Protein AF-A0A959VGZ5-F1 (afdb_monomer_lite)

Radius of gyration: 35.36 Å; chains: 1; bounding box: 60×61×161 Å

Sequence (238 aa):
MSSTPPPFNPEAPRPKSSSNPLLWIIVALVAFCCIAIIMTGIAGYTGVKAVGNIATCPVTMGLAGSSLKEYAKETGSFPSAETWQEDIASYYNKRADKIRGEMEDAGPFKSIIQVQDIANALTCNKQNPTTGIYFNAELAGKKWEDYKDKTDMVLLFEDKGSDKNGARVFKKRTGDSDATVFGEKRPWFEFTLGEEFDSMNQGTIKVNTGSSDDEEPASDEEKSDSEEGTDKAETESV

Secondary structure (DSSP, 8-state):
---PPPPP------------HHHHHHHHHHHHHHHHHHHHHHHHHHHHHHHHHHHHHHHHHHHHHHHHHHHHHHHSBPPPTTTHHHHTHHHHHHHHHHHHHHHHTTGGGTTS--PPPTTS--EEE-SSSPEEEEEEGGGTT-BGGG-S--SS-EEEEEEES--TT-EE---PPPS--S-EETTEEPPEEEEETT---BTTTB----EE------------------------------

Structure (mmCIF, N/CA/C/O backbone):
data_AF-A0A959VGZ5-F1
#
_entry.id   AF-A0A959VGZ5-F1
#
loop_
_atom_site.group_PDB
_atom_site.id
_atom_site.type_symbol
_atom_site.label_atom_id
_atom_site.label_alt_id
_atom_site.label_comp_id
_atom_site.label_asym_id
_atom_site.label_entity_id
_atom_site.label_seq_id
_atom_site.pdbx_PDB_ins_code
_atom_site.Cartn_x
_atom_site.Cartn_y
_atom_site.Cartn_z
_atom_site.occupancy
_atom_site.B_iso_or_equiv
_atom_site.auth_seq_id
_atom_site.auth_comp_id
_atom_site.auth_asym_id
_atom_site.auth_atom_id
_atom_site.pdbx_PDB_model_num
ATOM 1 N N . MET A 1 1 ? 42.040 13.385 -102.496 1.00 40.44 1 MET A N 1
ATOM 2 C CA . MET A 1 1 ? 42.336 12.521 -101.337 1.00 40.44 1 MET A CA 1
ATOM 3 C C . MET A 1 1 ? 42.431 13.408 -100.113 1.00 40.44 1 MET A C 1
ATOM 5 O O . MET A 1 1 ? 43.103 14.429 -100.167 1.00 40.44 1 MET A O 1
ATOM 9 N N . SER A 1 2 ? 41.636 13.058 -99.109 1.00 50.81 2 SER A N 1
ATOM 10 C CA . SER A 1 2 ? 41.330 13.791 -97.882 1.00 50.81 2 SER A CA 1
ATOM 11 C C . SER A 1 2 ? 42.511 13.899 -96.918 1.00 50.81 2 SER A C 1
ATOM 13 O O . SER A 1 2 ? 43.345 13.004 -96.882 1.00 50.81 2 SER A O 1
ATOM 15 N N . SER A 1 3 ? 42.496 14.929 -96.070 1.00 55.22 3 SER A N 1
ATOM 16 C CA . SER A 1 3 ? 43.021 14.851 -94.700 1.00 55.22 3 SER A CA 1
ATOM 17 C C . SER A 1 3 ? 42.376 15.952 -93.863 1.00 55.22 3 SER A C 1
ATOM 19 O O . SER A 1 3 ? 42.923 17.037 -93.683 1.00 55.22 3 SER A O 1
ATOM 21 N N . THR A 1 4 ? 41.154 15.686 -93.407 1.00 64.75 4 THR A N 1
ATOM 22 C CA . THR A 1 4 ? 40.479 16.490 -92.386 1.00 64.75 4 THR A CA 1
ATOM 23 C C . THR A 1 4 ? 40.925 15.951 -91.023 1.00 64.75 4 THR A C 1
ATOM 25 O O . THR A 1 4 ? 40.789 14.745 -90.802 1.00 64.75 4 THR A O 1
ATOM 28 N N . PRO A 1 5 ? 41.490 16.775 -90.123 1.00 72.38 5 PRO A N 1
ATOM 29 C CA . PRO A 1 5 ? 41.924 16.306 -88.812 1.00 72.38 5 PRO A CA 1
ATOM 30 C C . PRO A 1 5 ? 40.718 15.883 -87.952 1.00 72.38 5 PRO A C 1
ATOM 32 O O . PRO A 1 5 ? 39.629 16.444 -88.109 1.00 72.38 5 PRO A O 1
ATOM 35 N N . PRO A 1 6 ? 40.881 14.891 -87.058 1.00 75.31 6 PRO A N 1
ATOM 36 C CA . PRO A 1 6 ? 39.785 14.379 -86.243 1.00 75.31 6 PRO A CA 1
ATOM 37 C C . PRO A 1 6 ? 39.294 15.436 -85.235 1.00 75.31 6 PRO A C 1
ATOM 39 O O . PRO A 1 6 ? 40.102 16.215 -84.723 1.00 75.31 6 PRO A O 1
ATOM 42 N N . PRO A 1 7 ? 37.986 15.473 -84.918 1.00 73.25 7 PRO A N 1
ATOM 43 C CA . PRO A 1 7 ? 37.449 16.388 -83.919 1.00 73.25 7 PRO A CA 1
ATOM 44 C C . PRO A 1 7 ? 37.928 16.014 -82.509 1.00 73.25 7 PRO A C 1
ATOM 46 O O . PRO A 1 7 ? 37.902 14.850 -82.108 1.00 73.25 7 PRO A O 1
ATOM 49 N N . PHE A 1 8 ? 38.346 17.029 -81.751 1.00 66.62 8 PHE A N 1
ATOM 50 C CA . PHE A 1 8 ? 38.671 16.925 -80.330 1.00 66.62 8 PHE A CA 1
ATOM 51 C C . PHE A 1 8 ? 37.402 16.569 -79.546 1.00 66.62 8 PHE A C 1
ATOM 53 O O . PHE A 1 8 ? 36.452 17.350 -79.512 1.00 66.62 8 PHE A O 1
ATOM 60 N N . ASN A 1 9 ? 37.386 15.397 -78.916 1.00 67.06 9 ASN A N 1
ATOM 61 C CA . ASN A 1 9 ? 36.326 14.995 -78.000 1.00 67.06 9 ASN A CA 1
ATOM 62 C C . ASN A 1 9 ? 36.765 15.385 -76.575 1.00 67.06 9 ASN A C 1
ATOM 64 O O . ASN A 1 9 ? 37.711 14.772 -76.075 1.00 67.06 9 ASN A O 1
ATOM 68 N N . PRO A 1 10 ? 36.182 16.412 -75.926 1.00 66.50 10 PRO A N 1
ATOM 69 C CA . PRO A 1 10 ? 36.513 16.711 -74.540 1.00 66.50 10 PRO A CA 1
ATOM 70 C C . PRO A 1 10 ? 36.043 15.543 -73.671 1.00 66.50 10 PRO A C 1
ATOM 72 O O . PRO A 1 10 ? 34.856 15.234 -73.594 1.00 66.50 10 PRO A O 1
ATOM 75 N N . GLU A 1 11 ? 37.000 14.863 -73.049 1.00 62.75 11 GLU A N 1
ATOM 76 C CA . GLU A 1 11 ? 36.749 13.783 -72.102 1.00 62.75 11 GLU A CA 1
ATOM 77 C C . GLU A 1 11 ? 35.818 14.309 -70.998 1.00 62.75 11 GLU A C 1
ATOM 79 O O . GLU A 1 11 ? 36.117 15.313 -70.347 1.00 62.75 11 GLU A O 1
ATOM 84 N N . ALA A 1 12 ? 34.654 13.675 -70.825 1.00 65.81 12 ALA A N 1
ATOM 85 C CA . ALA A 1 12 ? 33.686 14.079 -69.811 1.00 65.81 12 ALA A CA 1
ATOM 86 C C . ALA A 1 12 ? 34.367 14.125 -68.427 1.00 65.81 12 ALA A C 1
ATOM 88 O O . ALA A 1 12 ? 35.135 13.211 -68.100 1.00 65.81 12 ALA A O 1
ATOM 89 N N . PRO A 1 13 ? 34.115 15.155 -67.597 1.00 64.12 13 PRO A N 1
ATOM 90 C CA . PRO A 1 13 ? 34.732 15.252 -66.282 1.00 64.12 13 PRO A CA 1
ATOM 91 C C . PRO A 1 13 ? 34.345 14.023 -65.458 1.00 64.12 13 PRO A C 1
ATOM 93 O O . PRO A 1 13 ? 33.182 13.833 -65.105 1.00 64.12 13 PRO A O 1
ATOM 96 N N . ARG A 1 14 ? 35.324 13.160 -65.161 1.00 64.56 14 ARG A N 1
ATOM 97 C CA . ARG A 1 14 ? 35.113 12.014 -64.271 1.00 64.56 14 ARG A CA 1
ATOM 98 C C . ARG A 1 14 ? 34.716 12.562 -62.897 1.00 64.56 14 ARG A C 1
ATOM 100 O O . ARG A 1 14 ? 35.472 13.370 -62.348 1.00 64.56 14 ARG A O 1
ATOM 107 N N . PRO A 1 15 ? 33.579 12.148 -62.311 1.00 61.78 15 PRO A N 1
ATOM 108 C CA . PRO A 1 15 ? 33.225 12.574 -60.968 1.00 61.78 15 PRO A CA 1
ATOM 109 C C . PRO A 1 15 ? 34.287 12.044 -60.002 1.00 61.78 15 PRO A C 1
ATOM 111 O O . PRO A 1 15 ? 34.460 10.837 -59.829 1.00 61.78 15 PRO A O 1
ATOM 114 N N . LYS A 1 16 ? 35.044 12.959 -59.393 1.00 59.62 16 LYS A N 1
ATOM 115 C CA . LYS A 1 16 ? 36.081 12.641 -58.411 1.00 59.62 16 LYS A CA 1
ATOM 116 C C . LYS A 1 16 ? 35.393 12.280 -57.093 1.00 59.62 16 LYS A C 1
ATOM 118 O O . LYS A 1 16 ? 35.317 13.090 -56.177 1.00 59.62 16 LYS A O 1
ATOM 123 N N . SER A 1 17 ? 34.849 11.067 -57.005 1.00 58.88 17 SER A N 1
ATOM 124 C CA . SER A 1 17 ? 34.386 10.511 -55.733 1.00 58.88 17 SER A CA 1
ATOM 125 C C . SER A 1 17 ? 35.606 10.082 -54.921 1.00 58.88 17 SER A C 1
ATOM 127 O O . SER A 1 17 ? 35.998 8.919 -54.918 1.00 58.88 17 SER A O 1
ATOM 129 N N . SER A 1 18 ? 36.255 11.034 -54.248 1.00 61.44 18 SER A N 1
ATOM 130 C CA . SER A 1 18 ? 37.198 10.707 -53.176 1.00 61.44 18 SER A CA 1
ATOM 131 C C . SER A 1 18 ? 36.421 10.557 -51.874 1.00 61.44 18 SER A C 1
ATOM 133 O O . SER A 1 18 ? 36.566 11.344 -50.938 1.00 61.44 18 SER A O 1
ATOM 135 N N . SER A 1 19 ? 35.549 9.553 -51.825 1.00 63.38 19 SER A N 1
ATOM 136 C CA . SER A 1 19 ? 35.042 9.073 -50.545 1.00 63.38 19 SER A CA 1
ATOM 137 C C . SER A 1 19 ? 36.211 8.414 -49.830 1.00 63.38 19 SER A C 1
ATOM 139 O O . SER A 1 19 ? 36.569 7.279 -50.124 1.00 63.38 19 SER A O 1
ATOM 141 N N . ASN A 1 20 ? 36.879 9.179 -48.967 1.00 79.31 20 ASN A N 1
ATOM 142 C CA . ASN A 1 20 ? 38.009 8.690 -48.200 1.00 79.31 20 ASN A CA 1
ATOM 143 C C . ASN A 1 20 ? 37.480 7.604 -47.246 1.00 79.31 20 ASN A C 1
ATOM 145 O O . ASN A 1 20 ? 36.704 7.933 -46.346 1.00 79.31 20 ASN A O 1
ATOM 149 N N . PRO A 1 21 ? 37.828 6.319 -47.440 1.00 79.25 21 PRO A N 1
ATOM 150 C CA . PRO A 1 21 ? 37.258 5.221 -46.657 1.00 79.25 21 PRO A CA 1
ATOM 151 C C . PRO A 1 21 ? 37.546 5.384 -45.159 1.00 79.25 21 PRO A C 1
ATOM 153 O O . PRO A 1 21 ? 36.755 4.956 -44.326 1.00 79.25 21 PRO A O 1
ATOM 156 N N . LEU A 1 22 ? 38.621 6.099 -44.814 1.00 83.81 22 LEU A N 1
ATOM 157 C CA . LEU A 1 22 ? 38.966 6.454 -43.442 1.00 83.81 22 LEU A CA 1
ATOM 158 C C . LEU A 1 22 ? 37.906 7.350 -42.772 1.00 83.81 22 LEU A C 1
ATOM 160 O O . LEU A 1 22 ? 37.606 7.168 -41.596 1.00 83.81 22 LEU A O 1
ATOM 164 N N . LEU A 1 23 ? 37.301 8.280 -43.522 1.00 84.06 23 LEU A N 1
ATOM 165 C CA . LEU A 1 23 ? 36.223 9.140 -43.021 1.00 84.06 23 LEU A CA 1
ATOM 166 C C . LEU A 1 23 ? 34.986 8.301 -42.673 1.00 84.06 23 LEU A C 1
ATOM 168 O O . LEU A 1 23 ? 34.385 8.494 -41.622 1.00 84.06 23 LEU A O 1
ATOM 172 N N . TRP A 1 24 ? 34.648 7.326 -43.521 1.00 85.75 24 TRP A N 1
ATOM 173 C CA . TRP A 1 24 ? 33.530 6.413 -43.283 1.00 85.75 24 TRP A CA 1
ATOM 174 C C . TRP A 1 24 ? 33.769 5.488 -42.084 1.00 85.75 24 TRP A C 1
ATOM 176 O O . TRP A 1 24 ? 32.833 5.233 -41.332 1.00 85.75 24 TRP A O 1
ATOM 186 N N . ILE A 1 25 ? 35.013 5.055 -41.845 1.00 86.12 25 ILE A N 1
ATOM 187 C CA . ILE A 1 25 ? 35.384 4.276 -40.650 1.00 86.12 25 ILE A CA 1
ATOM 188 C C . ILE A 1 25 ? 35.225 5.116 -39.374 1.00 86.12 25 ILE A C 1
ATOM 190 O O . ILE A 1 25 ? 34.649 4.639 -38.399 1.00 86.12 25 ILE A O 1
ATOM 194 N N . ILE A 1 26 ? 35.678 6.375 -39.377 1.00 85.56 26 ILE A N 1
ATOM 195 C CA . ILE A 1 26 ? 35.536 7.276 -38.220 1.00 85.56 26 ILE A CA 1
ATOM 196 C C . ILE A 1 26 ? 34.056 7.567 -37.941 1.00 85.56 26 ILE A C 1
ATOM 198 O O . ILE A 1 26 ? 33.620 7.484 -36.794 1.00 85.56 26 ILE A O 1
ATOM 202 N N . VAL A 1 27 ? 33.261 7.843 -38.979 1.00 87.62 27 VAL A N 1
ATOM 203 C CA . VAL A 1 27 ? 31.811 8.058 -38.841 1.00 87.62 27 VAL A CA 1
ATOM 204 C C . VAL A 1 27 ? 31.113 6.802 -38.315 1.00 87.62 27 VAL A C 1
ATOM 206 O O . VAL A 1 27 ? 30.272 6.916 -37.426 1.00 87.62 27 VAL A O 1
ATOM 209 N N . ALA A 1 28 ? 31.486 5.609 -38.787 1.00 85.38 28 ALA A N 1
ATOM 210 C CA . ALA A 1 28 ? 30.932 4.350 -38.291 1.00 85.38 28 ALA A CA 1
ATOM 211 C C . ALA A 1 28 ? 31.285 4.093 -36.814 1.00 85.38 28 ALA A C 1
ATOM 213 O O . ALA A 1 28 ? 30.423 3.659 -36.053 1.00 85.38 28 ALA A O 1
ATOM 214 N N . LEU A 1 29 ? 32.512 4.409 -36.383 1.00 88.62 29 LEU A N 1
ATOM 215 C CA . LEU A 1 29 ? 32.943 4.273 -34.987 1.00 88.62 29 LEU A CA 1
ATOM 216 C C . LEU A 1 29 ? 32.180 5.233 -34.058 1.00 88.62 29 LEU A C 1
ATOM 218 O O . LEU A 1 29 ? 31.714 4.831 -32.991 1.00 88.62 29 LEU A O 1
ATOM 222 N N . VAL A 1 30 ? 32.016 6.494 -34.473 1.00 88.19 30 VAL A N 1
ATOM 223 C CA . VAL A 1 30 ? 31.247 7.495 -33.716 1.00 88.19 30 VAL A CA 1
ATOM 224 C C . VAL A 1 30 ? 29.772 7.102 -33.659 1.00 88.19 30 VAL A C 1
ATOM 226 O O .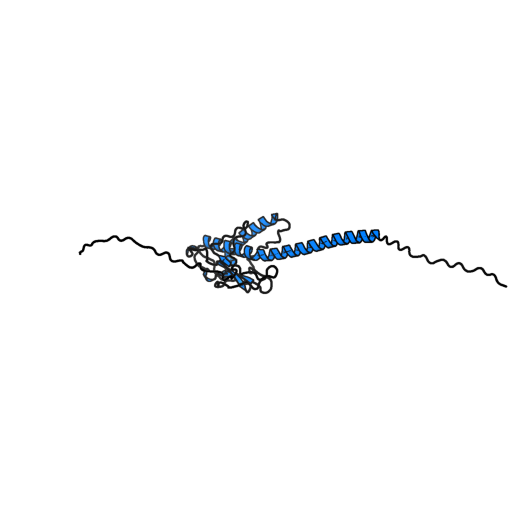 VAL A 1 30 ? 29.185 7.114 -32.581 1.00 88.19 30 VAL A O 1
ATOM 229 N N . ALA A 1 31 ? 29.188 6.674 -34.782 1.00 85.75 31 ALA A N 1
ATOM 230 C CA . ALA A 1 31 ? 27.812 6.191 -34.825 1.00 85.75 31 ALA A CA 1
ATOM 231 C C . ALA A 1 31 ? 27.610 4.971 -33.914 1.00 85.75 31 ALA A C 1
ATOM 233 O O . ALA A 1 31 ? 26.638 4.935 -33.164 1.00 85.75 31 ALA A O 1
ATOM 234 N N . PHE A 1 32 ? 28.542 4.013 -33.907 1.00 88.00 32 PHE A N 1
ATOM 235 C CA . PHE A 1 32 ? 28.496 2.858 -33.008 1.00 88.00 32 PHE A CA 1
ATOM 236 C C . PHE A 1 32 ? 28.547 3.276 -31.532 1.00 88.00 32 PHE A C 1
ATOM 238 O O . PHE A 1 32 ? 27.753 2.786 -30.732 1.00 88.00 32 PHE A O 1
ATOM 245 N N . CYS A 1 33 ? 29.413 4.230 -31.175 1.00 86.00 33 CYS A N 1
ATOM 246 C CA . CYS A 1 33 ? 29.494 4.766 -29.815 1.00 86.00 33 CYS A CA 1
ATOM 247 C C . CYS A 1 33 ? 28.188 5.469 -29.398 1.00 86.00 33 CYS A C 1
ATOM 249 O O . CYS A 1 33 ? 27.659 5.217 -28.315 1.00 86.00 33 CYS A O 1
ATOM 251 N N . CYS A 1 34 ? 27.601 6.280 -30.283 1.00 84.50 34 CYS A N 1
ATOM 252 C CA . CYS A 1 34 ? 26.315 6.932 -30.033 1.00 84.50 34 CYS A CA 1
ATOM 253 C C . CYS A 1 34 ? 25.167 5.920 -29.892 1.00 84.50 34 CYS A C 1
ATOM 255 O O . CYS A 1 34 ? 24.350 6.051 -28.982 1.00 84.50 34 CYS A O 1
ATOM 257 N N . ILE A 1 35 ? 25.119 4.891 -30.743 1.00 83.25 35 ILE A N 1
ATOM 258 C CA . ILE A 1 35 ? 24.112 3.823 -30.663 1.00 83.25 35 ILE A CA 1
ATOM 259 C C . ILE A 1 35 ? 24.269 3.040 -29.355 1.00 83.25 35 ILE A C 1
ATOM 261 O O . ILE A 1 35 ? 23.269 2.782 -28.693 1.00 83.25 35 ILE A O 1
ATOM 265 N N . ALA A 1 36 ? 25.494 2.713 -28.935 1.00 78.69 36 ALA A N 1
ATOM 266 C CA . ALA A 1 36 ? 25.744 2.017 -27.674 1.00 78.69 36 ALA A CA 1
ATOM 267 C C . ALA A 1 36 ? 25.263 2.827 -26.457 1.00 78.69 36 ALA A C 1
ATOM 269 O O . ALA A 1 36 ? 24.613 2.271 -25.570 1.00 78.69 36 ALA A O 1
ATOM 270 N N . ILE A 1 37 ? 25.502 4.144 -26.435 1.00 80.25 37 ILE A N 1
ATOM 271 C CA . ILE A 1 37 ? 25.007 5.036 -25.373 1.00 80.25 37 ILE A CA 1
ATOM 272 C C . ILE A 1 37 ? 23.475 5.082 -25.371 1.00 80.25 37 ILE A C 1
ATOM 274 O O . ILE A 1 37 ? 22.863 4.955 -24.312 1.00 80.25 37 ILE A O 1
ATOM 278 N N . ILE A 1 38 ? 22.845 5.210 -26.542 1.00 79.31 38 ILE A N 1
ATOM 279 C CA . ILE A 1 38 ? 21.381 5.235 -26.664 1.00 79.31 38 ILE A CA 1
ATOM 280 C C . ILE A 1 38 ? 20.777 3.904 -26.203 1.00 79.31 38 ILE A C 1
ATOM 282 O O . ILE A 1 38 ? 19.842 3.905 -25.407 1.00 79.31 38 ILE A O 1
ATOM 286 N N . MET A 1 39 ? 21.329 2.769 -26.638 1.00 75.56 39 MET A N 1
ATOM 287 C CA . MET A 1 39 ? 20.854 1.436 -26.252 1.00 75.56 39 MET A CA 1
ATOM 288 C C . MET A 1 39 ? 21.004 1.195 -24.747 1.00 75.56 39 MET A C 1
ATOM 290 O O . MET A 1 39 ? 20.072 0.708 -24.111 1.00 75.56 39 MET A O 1
ATOM 294 N N . THR A 1 40 ? 22.132 1.601 -24.159 1.00 71.50 40 THR A N 1
ATOM 295 C CA . THR A 1 40 ? 22.362 1.500 -22.708 1.00 71.50 40 THR A CA 1
ATOM 296 C C . THR A 1 40 ? 21.419 2.425 -21.934 1.00 71.50 40 THR A C 1
ATOM 298 O O . THR A 1 40 ? 20.864 2.025 -20.913 1.00 71.50 40 THR A O 1
ATOM 301 N N . GLY A 1 41 ? 21.168 3.635 -22.443 1.00 70.62 41 GLY A N 1
ATOM 302 C CA . GLY A 1 41 ? 20.218 4.584 -21.863 1.00 70.62 41 GLY A CA 1
ATOM 303 C C . GLY A 1 41 ? 18.773 4.083 -21.902 1.00 70.62 41 GLY A C 1
ATOM 304 O O . GLY A 1 41 ? 18.067 4.183 -20.901 1.00 70.62 41 GLY A O 1
ATOM 305 N N . ILE A 1 42 ? 18.340 3.486 -23.018 1.00 70.94 42 ILE A N 1
ATOM 306 C CA . ILE A 1 42 ? 17.002 2.890 -23.154 1.00 70.94 42 ILE A CA 1
ATOM 307 C C . ILE A 1 42 ? 16.865 1.678 -22.228 1.00 70.94 42 ILE A C 1
ATOM 309 O O . ILE A 1 42 ? 15.903 1.620 -21.464 1.00 70.94 42 ILE A O 1
ATOM 313 N N . ALA A 1 43 ? 17.831 0.753 -22.240 1.00 65.44 43 ALA A N 1
ATOM 314 C CA . ALA A 1 43 ? 17.811 -0.434 -21.385 1.00 65.44 43 ALA A CA 1
ATOM 315 C C . ALA A 1 43 ? 17.800 -0.062 -19.892 1.00 65.44 43 ALA A C 1
ATOM 317 O O . ALA A 1 43 ? 16.970 -0.569 -19.132 1.00 65.44 43 ALA A O 1
ATOM 318 N N . GLY A 1 44 ? 18.649 0.890 -19.486 1.00 61.47 44 GLY A N 1
ATOM 319 C CA . GLY A 1 44 ? 18.678 1.430 -18.127 1.00 61.47 44 GLY A CA 1
ATOM 320 C C . GLY A 1 44 ? 17.355 2.087 -17.730 1.00 61.47 44 GLY A C 1
ATOM 321 O O . GLY A 1 44 ? 16.819 1.797 -16.664 1.00 61.47 44 GLY A O 1
ATOM 322 N N . TYR A 1 45 ? 16.762 2.897 -18.610 1.00 60.69 45 TYR A N 1
ATOM 323 C CA . TYR A 1 45 ? 15.467 3.537 -18.361 1.00 60.69 45 TYR A CA 1
ATOM 324 C C . TYR A 1 45 ? 14.318 2.525 -18.227 1.00 60.69 45 TYR A C 1
ATOM 326 O O . TYR A 1 45 ? 13.461 2.667 -17.352 1.00 60.69 45 TYR A O 1
ATOM 334 N N . THR A 1 46 ? 14.303 1.475 -19.054 1.00 61.06 46 THR A N 1
ATOM 335 C CA . THR A 1 46 ? 13.301 0.403 -18.953 1.00 61.06 46 THR A CA 1
ATOM 336 C C . THR A 1 46 ? 13.479 -0.449 -17.697 1.00 61.06 46 THR A C 1
ATOM 338 O O . THR A 1 46 ? 12.484 -0.784 -17.055 1.00 61.06 46 THR A O 1
ATOM 341 N N . GLY A 1 47 ? 14.722 -0.736 -17.293 1.00 59.47 47 GLY A N 1
ATOM 342 C CA . GLY A 1 47 ? 15.023 -1.485 -16.071 1.00 59.47 47 GLY A CA 1
ATOM 343 C C . GLY A 1 47 ? 14.611 -0.727 -14.808 1.00 59.47 47 GLY A C 1
ATOM 344 O O . GLY A 1 47 ? 13.927 -1.281 -13.951 1.00 59.47 47 GLY A O 1
ATOM 345 N N . VAL A 1 48 ? 14.922 0.570 -14.731 1.00 58.88 48 VAL A N 1
ATOM 346 C CA . VAL A 1 48 ? 14.542 1.438 -13.600 1.00 58.88 48 VAL A CA 1
ATOM 347 C C . VAL A 1 48 ? 13.017 1.543 -13.454 1.00 58.88 48 VAL A C 1
ATOM 349 O O . VAL A 1 48 ? 12.497 1.475 -12.340 1.00 58.88 48 VAL A O 1
ATOM 352 N N . LYS A 1 49 ? 12.272 1.626 -14.566 1.00 57.53 49 LYS A N 1
ATOM 353 C CA . LYS A 1 49 ? 10.797 1.608 -14.538 1.00 57.53 49 LYS A CA 1
ATOM 354 C C . LYS A 1 49 ? 10.209 0.268 -14.096 1.00 57.53 49 LYS A C 1
ATOM 356 O O . LYS A 1 49 ? 9.186 0.259 -13.416 1.00 57.53 49 LYS A O 1
ATOM 361 N N . ALA A 1 50 ? 10.824 -0.848 -14.486 1.00 59.00 50 ALA A N 1
ATOM 362 C CA . ALA A 1 50 ? 10.378 -2.172 -14.063 1.00 59.00 50 ALA A CA 1
ATOM 363 C C . ALA A 1 50 ? 10.551 -2.354 -12.546 1.00 59.00 50 ALA A C 1
ATOM 365 O O . ALA A 1 50 ? 9.605 -2.762 -11.877 1.00 59.00 50 ALA A O 1
ATOM 366 N N . VAL A 1 51 ? 11.704 -1.949 -12.000 1.00 60.03 51 VAL A N 1
ATOM 367 C CA . VAL A 1 51 ? 11.988 -1.979 -10.552 1.00 60.03 51 VAL A CA 1
ATOM 368 C C . VAL A 1 51 ? 11.009 -1.103 -9.765 1.00 60.03 51 VAL A C 1
ATOM 370 O O . VAL A 1 51 ? 10.510 -1.518 -8.719 1.00 60.03 51 VAL A O 1
ATOM 373 N N . GLY A 1 52 ? 10.665 0.079 -10.284 1.00 58.78 52 GLY A N 1
ATOM 374 C CA . GLY A 1 52 ? 9.775 1.001 -9.579 1.00 58.78 52 GLY A CA 1
ATOM 375 C C . GLY A 1 52 ? 8.340 0.501 -9.380 1.00 58.78 52 GLY A C 1
ATOM 376 O O . GLY A 1 52 ? 7.740 0.694 -8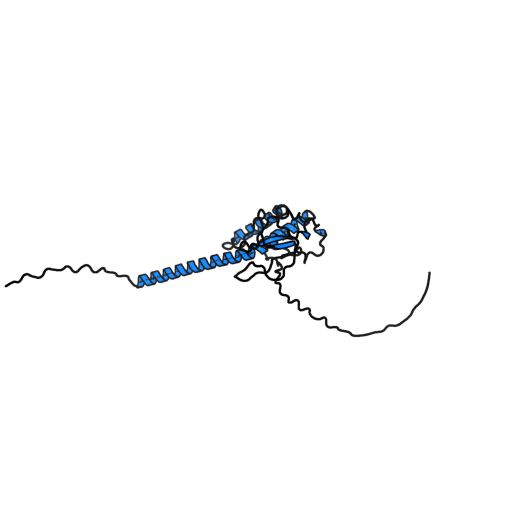.320 1.00 58.78 52 GLY A O 1
ATOM 377 N N . ASN A 1 53 ? 7.799 -0.234 -10.354 1.00 60.78 53 ASN A N 1
ATOM 378 C CA . ASN A 1 53 ? 6.461 -0.823 -10.228 1.00 60.78 53 ASN A CA 1
ATOM 379 C C . ASN A 1 53 ? 6.400 -1.935 -9.167 1.00 60.78 53 ASN A C 1
ATOM 381 O O . ASN A 1 53 ? 5.349 -2.142 -8.567 1.00 60.78 53 ASN A O 1
ATOM 385 N N . ILE A 1 54 ? 7.518 -2.617 -8.909 1.00 63.94 54 ILE A N 1
ATOM 386 C CA . ILE A 1 54 ? 7.597 -3.737 -7.960 1.00 63.94 54 ILE A CA 1
ATOM 387 C C . ILE A 1 54 ? 7.606 -3.223 -6.517 1.00 63.94 54 ILE A C 1
ATOM 389 O O . ILE A 1 54 ? 6.892 -3.749 -5.668 1.00 63.94 54 ILE A O 1
ATOM 393 N N . ALA A 1 55 ? 8.361 -2.156 -6.246 1.00 74.25 55 ALA A N 1
ATOM 394 C CA . ALA A 1 55 ? 8.487 -1.591 -4.900 1.00 74.25 55 ALA A CA 1
ATOM 395 C C . ALA A 1 55 ? 7.255 -0.778 -4.455 1.00 74.25 55 ALA A C 1
ATOM 397 O O . ALA A 1 55 ? 7.037 -0.573 -3.262 1.00 74.25 55 ALA A O 1
ATOM 398 N N . THR A 1 56 ? 6.430 -0.314 -5.400 1.00 82.44 56 THR A N 1
ATOM 399 C CA . THR A 1 56 ? 5.324 0.609 -5.103 1.00 82.44 56 THR A CA 1
ATOM 400 C C . THR A 1 56 ? 4.227 -0.023 -4.236 1.00 82.44 56 THR A C 1
ATOM 402 O O . THR A 1 56 ? 3.702 0.652 -3.348 1.00 82.44 56 THR A O 1
ATOM 405 N N . CYS A 1 57 ? 3.885 -1.300 -4.448 1.00 86.75 57 CYS A N 1
ATOM 406 C CA . CYS A 1 57 ? 2.833 -1.970 -3.673 1.00 86.75 57 CYS A CA 1
ATOM 407 C C . CYS A 1 57 ? 3.221 -2.134 -2.190 1.00 86.75 57 CYS A C 1
ATOM 409 O O . CYS A 1 57 ? 2.494 -1.594 -1.354 1.00 86.75 57 CYS A O 1
ATOM 411 N N . PRO A 1 58 ? 4.376 -2.751 -1.850 1.00 87.62 58 PRO A N 1
ATOM 412 C CA . PRO A 1 58 ? 4.890 -2.794 -0.484 1.00 87.62 58 PRO A CA 1
ATOM 413 C C . PRO A 1 58 ? 4.890 -1.443 0.231 1.00 87.62 58 PRO A C 1
ATOM 415 O O . PRO A 1 58 ? 4.366 -1.312 1.334 1.00 87.62 58 PRO A O 1
ATOM 418 N N . VAL A 1 59 ? 5.421 -0.408 -0.424 1.00 88.50 59 VAL A N 1
ATOM 419 C CA . VAL A 1 59 ? 5.517 0.934 0.165 1.00 88.50 59 VAL A CA 1
ATOM 420 C C . VAL A 1 59 ? 4.135 1.531 0.420 1.00 88.50 59 VAL A C 1
ATOM 422 O O . VAL A 1 59 ? 3.877 2.053 1.502 1.00 88.50 59 VAL A O 1
ATOM 425 N N . THR A 1 60 ? 3.228 1.438 -0.556 1.00 91.75 60 THR A N 1
ATOM 426 C CA . THR A 1 60 ? 1.861 1.965 -0.417 1.00 91.75 60 THR A CA 1
ATOM 427 C C . THR A 1 60 ? 1.107 1.229 0.693 1.00 91.75 60 THR A C 1
ATOM 429 O O . THR A 1 60 ? 0.432 1.863 1.505 1.00 91.75 60 THR A O 1
ATOM 432 N N . MET A 1 61 ? 1.247 -0.097 0.760 1.00 93.75 61 MET A N 1
ATOM 433 C CA . MET A 1 61 ? 0.600 -0.928 1.773 1.00 93.75 61 MET A CA 1
ATOM 434 C C . MET A 1 61 ? 1.157 -0.645 3.169 1.00 93.75 61 MET A C 1
ATOM 436 O O . MET A 1 61 ? 0.379 -0.451 4.097 1.00 93.75 61 MET A O 1
ATOM 440 N N . GLY A 1 62 ? 2.477 -0.522 3.320 1.00 92.50 62 GLY A N 1
ATOM 441 C CA . GLY A 1 62 ? 3.105 -0.187 4.598 1.00 92.50 62 GLY A CA 1
ATOM 442 C C . GLY A 1 62 ? 2.760 1.217 5.101 1.00 92.50 62 GLY A C 1
ATOM 443 O O . GLY A 1 62 ? 2.501 1.403 6.296 1.00 92.50 62 GLY A O 1
ATOM 444 N N . LEU A 1 63 ? 2.675 2.199 4.196 1.00 93.50 63 LEU A N 1
ATOM 445 C CA . LEU A 1 63 ? 2.182 3.545 4.500 1.00 93.50 63 LEU A CA 1
ATOM 446 C C . LEU A 1 63 ? 0.739 3.509 5.006 1.00 93.50 63 LEU A C 1
ATOM 448 O O . LEU A 1 63 ? 0.467 3.979 6.109 1.00 93.50 63 LEU A O 1
ATOM 452 N N . ALA A 1 64 ? -0.168 2.912 4.229 1.00 96.44 64 ALA A N 1
ATOM 453 C CA . ALA A 1 64 ? -1.578 2.795 4.587 1.00 96.44 64 ALA A CA 1
ATOM 454 C C . ALA A 1 64 ? -1.774 2.016 5.896 1.00 96.44 64 ALA A C 1
ATOM 456 O O . ALA A 1 64 ? -2.534 2.449 6.761 1.00 96.44 64 ALA A O 1
ATOM 457 N N . GLY A 1 65 ? -1.044 0.916 6.085 1.00 95.88 65 GLY A N 1
ATOM 458 C CA . GLY A 1 65 ? -1.103 0.097 7.291 1.00 95.88 65 GLY A CA 1
ATOM 459 C C . GLY A 1 65 ? -0.639 0.867 8.524 1.00 95.88 65 GLY A C 1
ATOM 460 O O . GLY A 1 65 ? -1.311 0.871 9.553 1.00 95.88 65 GLY A O 1
ATOM 461 N N . SER A 1 66 ? 0.463 1.609 8.417 1.00 95.25 66 SER A N 1
ATOM 462 C CA . SER A 1 66 ? 0.943 2.457 9.514 1.00 95.25 66 SER A CA 1
ATOM 463 C C . SER A 1 66 ? -0.029 3.585 9.850 1.00 95.25 66 SER A C 1
ATOM 465 O O . SER A 1 66 ? -0.254 3.861 11.027 1.00 95.25 66 SER A O 1
ATOM 467 N N . SER A 1 67 ? -0.648 4.196 8.839 1.00 96.75 67 SER A N 1
ATOM 468 C CA . SER A 1 67 ? -1.673 5.227 9.017 1.00 96.75 67 SER A CA 1
ATOM 469 C C . SER A 1 67 ? -2.951 4.690 9.664 1.00 96.75 67 SER A C 1
ATOM 471 O O . SER A 1 67 ? -3.493 5.348 10.545 1.00 96.75 67 SER A O 1
ATOM 473 N N . LEU A 1 68 ? -3.393 3.479 9.309 1.00 97.38 68 LEU A N 1
ATOM 474 C CA . LEU A 1 68 ? -4.508 2.789 9.974 1.00 97.38 68 LEU A CA 1
ATOM 475 C C . LEU A 1 68 ? -4.220 2.524 11.451 1.00 97.38 68 LEU A C 1
ATOM 477 O O . LEU A 1 68 ? -5.075 2.768 12.300 1.00 97.38 68 LEU A O 1
ATOM 481 N N . LYS A 1 69 ? -3.013 2.047 11.771 1.00 95.31 69 LYS A N 1
ATOM 482 C CA . LYS A 1 69 ? -2.604 1.811 13.161 1.00 95.31 69 LYS A CA 1
ATOM 483 C C . LYS A 1 69 ? -2.524 3.112 13.957 1.00 95.31 69 LYS A C 1
ATOM 485 O O . LYS A 1 69 ? -2.928 3.130 15.112 1.00 95.31 69 LYS A O 1
ATOM 490 N N . GLU A 1 70 ? -1.996 4.185 13.371 1.00 95.81 70 GLU A N 1
ATOM 491 C CA . GLU A 1 70 ? -1.925 5.503 14.018 1.00 95.81 70 GLU A CA 1
ATOM 492 C C . GLU A 1 70 ? -3.327 6.063 14.281 1.00 95.81 70 GLU A C 1
ATOM 494 O O . GLU A 1 70 ? -3.638 6.387 15.424 1.00 95.81 70 GLU A O 1
ATOM 499 N N . TYR A 1 71 ? -4.208 6.037 13.274 1.00 97.00 71 TYR A N 1
ATOM 500 C CA . TYR A 1 71 ? -5.619 6.396 13.427 1.00 97.00 71 TYR A CA 1
ATOM 501 C C . TYR A 1 71 ? -6.285 5.605 14.559 1.00 97.00 71 TYR A C 1
ATOM 503 O O . TYR A 1 71 ? -6.923 6.189 15.434 1.00 97.00 71 TYR A O 1
ATOM 511 N N . ALA A 1 72 ? -6.120 4.279 14.581 1.00 96.25 72 ALA A N 1
ATOM 512 C CA . ALA A 1 72 ? -6.760 3.425 15.579 1.00 96.25 72 ALA A CA 1
ATOM 513 C C . ALA A 1 72 ? -6.210 3.649 16.995 1.00 96.25 72 ALA A C 1
ATOM 515 O O . ALA A 1 72 ? -6.964 3.572 17.963 1.00 96.25 72 ALA A O 1
ATOM 516 N N . LYS A 1 73 ? -4.915 3.963 17.129 1.00 94.19 73 LYS A N 1
ATOM 517 C CA . LYS A 1 73 ? -4.297 4.334 18.411 1.00 94.19 73 LYS A CA 1
ATOM 518 C C . LYS A 1 73 ? -4.825 5.671 18.937 1.00 94.19 73 LYS A C 1
ATOM 520 O O . LYS A 1 73 ? -5.011 5.796 20.141 1.00 94.19 73 LYS A O 1
ATOM 525 N N . GLU A 1 74 ? -5.062 6.652 18.066 1.00 96.50 74 GLU A N 1
ATOM 526 C CA . GLU A 1 74 ? -5.541 7.982 18.474 1.00 96.50 74 GLU A CA 1
ATOM 527 C C . GLU A 1 74 ? -7.054 8.033 18.720 1.00 96.50 74 GLU A C 1
ATOM 529 O O . GLU A 1 74 ? -7.507 8.701 19.648 1.00 96.50 74 GLU A O 1
ATOM 534 N N . THR A 1 75 ? -7.843 7.320 17.916 1.00 96.88 75 THR A N 1
ATOM 535 C CA . THR A 1 75 ? -9.316 7.321 18.006 1.00 96.88 75 THR A CA 1
ATOM 536 C C . THR A 1 75 ? -9.874 6.187 18.871 1.00 96.88 75 THR A C 1
ATOM 538 O O . THR A 1 75 ? -11.037 6.226 19.269 1.00 96.88 75 THR A O 1
ATOM 541 N N . GLY A 1 76 ? -9.058 5.176 19.181 1.00 96.12 76 GLY A N 1
ATOM 542 C CA . GLY A 1 76 ? -9.427 3.991 19.960 1.00 96.12 76 GLY A CA 1
ATOM 543 C C . GLY A 1 76 ? -9.991 2.829 19.131 1.00 96.12 76 GLY A C 1
ATOM 544 O O . GLY A 1 76 ? -10.090 1.710 19.645 1.00 96.12 76 GLY A O 1
ATOM 545 N N . SER A 1 77 ? -10.329 3.042 17.856 1.00 97.06 77 SER A N 1
ATOM 546 C CA . SER A 1 77 ? -10.881 2.013 16.965 1.00 97.06 77 SER A CA 1
ATOM 547 C C . SER A 1 77 ? -10.394 2.152 15.530 1.00 97.06 77 SER A C 1
ATOM 549 O O . SER A 1 77 ? -10.106 3.248 15.064 1.00 97.06 77 SER A O 1
ATOM 551 N N . PHE A 1 78 ? -10.351 1.046 14.795 1.00 97.12 78 PHE A N 1
ATOM 552 C CA . PHE A 1 78 ? -10.145 1.092 13.349 1.00 97.12 78 PHE A CA 1
ATOM 553 C C . PHE A 1 78 ? -11.298 1.822 12.648 1.00 97.12 78 PHE A C 1
ATOM 555 O O . PHE A 1 78 ? -12.429 1.796 13.147 1.00 97.12 78 PHE A O 1
ATOM 562 N N . PRO A 1 79 ? -11.039 2.446 11.486 1.00 98.00 79 PRO A N 1
ATOM 563 C CA . PRO A 1 79 ? -12.074 3.151 10.743 1.00 98.00 79 PRO A CA 1
ATOM 564 C C . PRO A 1 79 ? -13.148 2.196 10.209 1.00 98.00 79 PRO A C 1
ATOM 566 O O . PRO A 1 79 ? -13.036 0.965 10.288 1.00 98.00 79 PRO A O 1
ATOM 569 N N . SER A 1 80 ? -14.207 2.776 9.647 1.00 98.00 80 SER A N 1
ATOM 570 C CA . SER A 1 80 ? -15.241 1.999 8.970 1.00 98.00 80 SER A CA 1
ATOM 571 C C . SER A 1 80 ? -14.696 1.392 7.671 1.00 98.00 80 SER A C 1
ATOM 573 O O . SER A 1 80 ? -13.813 1.956 7.028 1.00 98.00 80 SER A O 1
ATOM 575 N N . ALA A 1 81 ? -15.246 0.252 7.248 1.00 97.44 81 ALA A N 1
ATOM 576 C CA . ALA A 1 81 ? -14.862 -0.378 5.986 1.00 97.44 81 ALA A CA 1
ATOM 577 C C . ALA A 1 81 ? -15.166 0.510 4.763 1.00 97.44 81 ALA A C 1
ATOM 579 O O . ALA A 1 81 ? -14.469 0.424 3.760 1.00 97.44 81 ALA A O 1
ATOM 580 N N . GLU A 1 82 ? -16.185 1.366 4.851 1.00 97.88 82 GLU A N 1
ATOM 581 C CA . GLU A 1 82 ? -16.683 2.179 3.735 1.00 97.88 82 GLU A CA 1
ATOM 582 C C . GLU A 1 82 ? -15.856 3.452 3.506 1.00 97.88 82 GLU A C 1
ATOM 584 O O . GLU A 1 82 ? -15.838 3.978 2.393 1.00 97.88 82 GLU A O 1
ATOM 589 N N . THR A 1 83 ? -15.159 3.933 4.541 1.00 97.75 83 THR A N 1
ATOM 590 C CA . THR A 1 83 ? -14.478 5.241 4.555 1.00 97.75 83 THR A CA 1
ATOM 591 C C . THR A 1 83 ? -13.006 5.163 4.954 1.00 97.75 83 THR A C 1
ATOM 593 O O . THR A 1 83 ? -12.365 6.195 5.130 1.00 97.75 83 THR A O 1
ATOM 596 N N . TRP A 1 84 ? -12.425 3.965 5.077 1.00 98.25 84 TRP A N 1
ATOM 597 C CA . TRP A 1 84 ? -11.111 3.803 5.705 1.00 98.25 84 TRP A CA 1
ATOM 598 C C . TRP A 1 84 ? -9.978 4.622 5.067 1.00 98.25 84 TRP A C 1
ATOM 600 O O . TRP A 1 84 ? -9.119 5.103 5.801 1.00 98.25 84 TRP A O 1
ATOM 610 N N . GLN A 1 85 ? -9.948 4.812 3.739 1.00 98.44 85 GLN A N 1
ATOM 611 C CA . GLN A 1 85 ? -8.900 5.626 3.099 1.00 98.44 85 GLN A CA 1
ATOM 612 C C . GLN A 1 85 ? -9.089 7.109 3.407 1.00 98.44 85 GLN A C 1
ATOM 614 O O . GLN A 1 85 ? -8.112 7.835 3.577 1.00 98.44 85 GLN A O 1
ATOM 619 N N . GLU A 1 86 ? -10.340 7.554 3.497 1.00 98.31 86 GLU A N 1
ATOM 620 C CA . GLU A 1 86 ? -10.700 8.937 3.810 1.00 98.31 86 GLU A CA 1
ATOM 621 C C . GLU A 1 86 ? -10.364 9.259 5.266 1.00 98.31 86 GLU A C 1
ATOM 623 O O . GLU A 1 86 ? -9.718 10.271 5.541 1.00 98.31 86 GLU A O 1
ATOM 628 N N . ASP A 1 87 ? -10.703 8.347 6.176 1.00 98.38 87 ASP A N 1
ATOM 629 C CA . ASP A 1 87 ? -10.457 8.484 7.611 1.00 98.38 87 ASP A CA 1
ATOM 630 C C . ASP A 1 87 ? -8.958 8.575 7.936 1.00 98.38 87 ASP A C 1
ATOM 632 O O . ASP A 1 87 ? -8.545 9.354 8.799 1.00 98.38 87 ASP A O 1
ATOM 636 N N . ILE A 1 88 ? -8.112 7.831 7.212 1.00 98.19 88 ILE A N 1
ATOM 637 C CA . ILE A 1 88 ? -6.657 7.854 7.427 1.00 98.19 88 ILE A CA 1
ATOM 638 C C . ILE A 1 88 ? -5.915 8.870 6.549 1.00 98.19 88 ILE A C 1
ATOM 640 O O . ILE A 1 88 ? -4.693 8.988 6.675 1.00 98.19 88 ILE A O 1
ATOM 644 N N . ALA A 1 89 ? -6.602 9.592 5.656 1.00 97.88 89 ALA A N 1
ATOM 645 C CA . ALA A 1 89 ? -5.967 10.391 4.604 1.00 97.88 89 ALA A CA 1
ATOM 646 C C . ALA A 1 89 ? -4.948 11.399 5.153 1.00 97.88 89 ALA A C 1
ATOM 648 O O . ALA A 1 89 ? -3.867 11.559 4.589 1.00 97.88 89 ALA A O 1
ATOM 649 N N . SER A 1 90 ? -5.256 12.039 6.285 1.00 97.38 90 SER A N 1
ATOM 650 C CA . SER A 1 90 ? -4.345 12.980 6.952 1.00 97.38 90 SER A CA 1
ATOM 651 C C . SER A 1 90 ? -3.037 12.305 7.395 1.00 97.38 90 SER A C 1
ATOM 653 O O . SER A 1 90 ? -1.943 12.764 7.057 1.00 97.38 90 SER A O 1
ATOM 655 N N . TYR A 1 91 ? -3.140 11.161 8.081 1.00 96.38 91 TYR A N 1
ATOM 656 C CA . TYR A 1 91 ? -1.991 10.380 8.553 1.00 96.38 91 TYR A CA 1
ATOM 657 C C . TYR A 1 91 ? -1.159 9.837 7.393 1.00 96.38 91 TYR A C 1
ATOM 659 O O . TYR A 1 91 ? 0.073 9.834 7.448 1.00 96.38 91 TYR A O 1
ATOM 667 N N . TYR A 1 92 ? -1.827 9.380 6.335 1.00 96.38 92 TYR A N 1
ATOM 668 C CA . TYR A 1 92 ? -1.171 8.875 5.137 1.00 96.38 92 TYR A CA 1
ATOM 669 C C . TYR A 1 92 ? -0.418 9.982 4.409 1.00 96.38 92 TYR A C 1
ATOM 671 O O . TYR A 1 92 ? 0.769 9.823 4.138 1.00 96.38 92 TYR A O 1
ATOM 679 N N . ASN A 1 93 ? -1.064 11.120 4.143 1.00 95.56 93 ASN A N 1
ATOM 680 C CA . ASN A 1 93 ? -0.449 12.230 3.417 1.00 95.56 93 ASN A CA 1
ATOM 681 C C . ASN A 1 93 ? 0.761 12.792 4.165 1.00 95.56 93 ASN A C 1
ATOM 683 O O . ASN A 1 93 ? 1.813 12.971 3.562 1.00 95.56 93 ASN A O 1
ATOM 687 N N . LYS A 1 94 ? 0.676 12.934 5.493 1.00 93.06 94 LYS A N 1
ATOM 688 C CA . LYS A 1 94 ? 1.819 13.335 6.328 1.00 93.06 94 LYS A CA 1
ATOM 689 C C . LYS A 1 94 ? 3.032 12.412 6.144 1.00 93.06 94 LYS A C 1
ATOM 691 O O . LYS A 1 94 ? 4.162 12.884 6.033 1.00 93.06 94 LYS A O 1
ATOM 696 N N . ARG A 1 95 ? 2.817 11.092 6.110 1.00 91.44 95 ARG A N 1
ATOM 697 C CA . ARG A 1 95 ? 3.889 10.101 5.903 1.00 91.44 95 ARG A CA 1
ATOM 698 C C . ARG A 1 95 ? 4.374 10.080 4.454 1.00 91.44 95 ARG A C 1
ATOM 700 O O . ARG A 1 95 ? 5.577 10.013 4.216 1.00 91.44 95 ARG A O 1
ATOM 707 N N . ALA A 1 96 ? 3.454 10.183 3.500 1.00 90.25 96 ALA A N 1
ATOM 708 C CA . ALA A 1 96 ? 3.753 10.272 2.079 1.00 90.25 96 ALA A CA 1
ATOM 709 C C . ALA A 1 96 ? 4.642 11.480 1.770 1.00 90.25 96 ALA A C 1
ATOM 711 O O . ALA A 1 96 ? 5.619 11.339 1.042 1.00 90.25 96 ALA A O 1
ATOM 712 N N . ASP A 1 97 ? 4.355 12.639 2.358 1.00 89.50 97 ASP A N 1
ATOM 713 C CA . ASP A 1 97 ? 5.128 13.865 2.157 1.00 89.50 97 ASP A CA 1
ATOM 714 C C . ASP A 1 97 ? 6.526 13.768 2.767 1.00 89.50 97 ASP A C 1
ATOM 716 O O . ASP A 1 97 ? 7.488 14.215 2.145 1.00 89.50 97 ASP A O 1
ATOM 720 N N . LYS A 1 98 ? 6.675 13.097 3.919 1.00 86.50 98 LYS A N 1
ATOM 721 C CA . LYS A 1 98 ? 7.995 12.777 4.488 1.00 86.50 98 LYS A CA 1
ATOM 722 C C . LYS A 1 98 ? 8.828 11.935 3.520 1.00 86.50 98 LYS A C 1
ATOM 724 O O . LYS A 1 98 ? 9.969 12.285 3.244 1.00 86.50 98 LYS A O 1
ATOM 729 N N . ILE A 1 99 ? 8.246 10.870 2.963 1.00 82.75 99 ILE A N 1
ATOM 730 C CA . ILE A 1 99 ? 8.936 10.004 1.993 1.00 82.75 99 ILE A CA 1
ATOM 731 C C . ILE A 1 99 ? 9.250 10.764 0.705 1.00 82.75 99 ILE A C 1
ATOM 733 O O . ILE A 1 99 ? 10.353 10.648 0.181 1.00 82.75 99 ILE A O 1
ATOM 737 N N . ARG A 1 100 ? 8.308 11.566 0.194 1.00 82.31 100 ARG A N 1
ATOM 738 C CA . ARG A 1 100 ? 8.543 12.405 -0.988 1.00 82.31 100 ARG A CA 1
ATOM 739 C C . ARG A 1 100 ? 9.705 13.362 -0.752 1.00 82.31 100 ARG A C 1
ATOM 741 O O . ARG A 1 100 ? 10.557 13.441 -1.627 1.00 82.31 100 ARG A O 1
ATOM 748 N N . GLY A 1 101 ? 9.757 14.002 0.419 1.00 80.69 101 GLY A N 1
ATOM 749 C CA . GLY A 1 101 ? 10.860 14.853 0.867 1.00 80.69 101 GLY A CA 1
ATOM 750 C C . GLY A 1 101 ? 12.201 14.119 0.875 1.00 80.69 101 GLY A C 1
ATOM 751 O O . GLY A 1 101 ? 13.137 14.550 0.214 1.00 80.69 101 GLY A O 1
ATOM 752 N N . GLU A 1 102 ? 12.269 12.960 1.538 1.00 78.25 102 GLU A N 1
ATOM 753 C CA . GLU A 1 102 ? 13.471 12.108 1.579 1.00 78.25 102 GLU A CA 1
ATOM 754 C C . GLU A 1 102 ? 13.916 11.651 0.173 1.00 78.25 102 GLU A C 1
ATOM 756 O O . GLU A 1 102 ? 15.106 11.477 -0.086 1.00 78.25 102 GLU A O 1
ATOM 761 N N . MET A 1 103 ? 12.976 11.488 -0.764 1.00 74.31 103 MET A N 1
ATOM 762 C CA . MET A 1 103 ? 13.264 11.111 -2.152 1.00 74.31 103 MET A CA 1
ATOM 763 C C . MET A 1 103 ? 13.618 12.279 -3.067 1.00 74.31 103 MET A C 1
ATOM 765 O O . MET A 1 103 ? 14.152 12.042 -4.154 1.00 74.31 103 MET A O 1
ATOM 769 N N . GLU A 1 104 ? 13.352 13.527 -2.682 1.00 72.00 104 GLU A N 1
ATOM 770 C CA . GLU A 1 104 ? 13.794 14.677 -3.476 1.00 72.00 104 GLU A CA 1
ATOM 771 C C . GLU A 1 104 ? 15.319 14.730 -3.577 1.00 72.00 104 GLU A C 1
ATOM 773 O O . GLU A 1 104 ? 15.844 15.064 -4.641 1.00 72.00 104 GLU A O 1
ATOM 778 N N . ASP A 1 105 ? 16.000 14.269 -2.529 1.00 67.56 105 ASP A N 1
ATOM 779 C CA . ASP A 1 105 ? 17.456 14.194 -2.438 1.00 67.56 105 ASP A CA 1
ATOM 780 C C . ASP A 1 105 ? 18.047 12.927 -3.098 1.00 67.56 105 ASP A C 1
ATOM 782 O O . ASP A 1 105 ? 19.264 12.811 -3.251 1.00 67.56 105 ASP A O 1
ATOM 786 N N . ALA A 1 106 ? 17.214 11.985 -3.566 1.00 64.00 106 ALA A N 1
ATOM 787 C CA . ALA A 1 106 ? 17.648 10.698 -4.134 1.00 64.00 106 ALA A CA 1
ATOM 788 C C . ALA A 1 106 ? 18.112 10.760 -5.612 1.00 64.00 106 ALA A C 1
ATOM 790 O O . ALA A 1 106 ? 18.400 9.732 -6.237 1.00 64.00 106 ALA A O 1
ATOM 791 N N . GLY A 1 107 ? 18.189 11.956 -6.206 1.00 67.06 107 GLY A N 1
ATOM 792 C CA . GLY A 1 107 ? 18.735 12.170 -7.550 1.00 67.06 107 GLY A CA 1
ATOM 793 C C . GLY A 1 107 ? 17.963 11.432 -8.666 1.00 67.06 107 GLY A C 1
ATOM 794 O O . GLY A 1 107 ? 16.730 11.438 -8.667 1.00 67.06 107 GLY A O 1
ATOM 795 N N . PRO A 1 108 ? 18.636 10.797 -9.652 1.00 61.34 108 PRO A N 1
ATOM 796 C CA . PRO A 1 108 ? 17.976 10.180 -10.815 1.00 61.34 108 PRO A CA 1
ATOM 797 C C . PRO A 1 108 ? 17.034 9.014 -10.455 1.00 61.34 108 PRO A C 1
ATOM 799 O O . PRO A 1 108 ? 16.239 8.582 -11.290 1.00 61.34 108 PRO A O 1
ATOM 802 N N . PHE A 1 109 ? 17.082 8.530 -9.212 1.00 62.28 109 PHE A N 1
ATOM 803 C CA . PHE A 1 109 ? 16.247 7.448 -8.697 1.00 62.28 109 PHE A CA 1
ATOM 804 C C . PHE A 1 109 ? 14.941 7.919 -8.038 1.00 62.28 109 PHE A C 1
ATOM 806 O O . PHE A 1 109 ? 14.115 7.080 -7.683 1.00 62.28 109 PHE A O 1
ATOM 813 N N . LYS A 1 110 ? 14.684 9.236 -7.969 1.00 63.88 110 LYS A N 1
ATOM 814 C CA . LYS A 1 110 ? 13.447 9.837 -7.417 1.00 63.88 110 LYS A CA 1
ATOM 815 C C . LYS A 1 110 ? 12.151 9.258 -8.007 1.00 63.88 110 LYS A C 1
ATOM 817 O O . LYS A 1 110 ? 11.103 9.305 -7.380 1.00 63.88 110 LYS A O 1
ATOM 822 N N . SER A 1 111 ? 12.210 8.711 -9.222 1.00 62.81 111 SER A N 1
ATOM 823 C CA . SER A 1 111 ? 11.047 8.148 -9.919 1.00 62.81 111 SER A CA 1
ATOM 824 C C . SER A 1 111 ? 10.784 6.661 -9.654 1.00 62.81 111 SER A C 1
ATOM 826 O O . SER A 1 111 ? 9.771 6.152 -10.138 1.00 62.81 111 SER A O 1
ATOM 828 N N . ILE A 1 112 ? 11.662 5.967 -8.914 1.00 65.56 112 ILE A N 1
ATOM 829 C CA . ILE A 1 112 ? 11.521 4.526 -8.655 1.00 65.56 112 ILE A CA 1
ATOM 830 C C . ILE A 1 112 ? 10.329 4.258 -7.739 1.00 65.56 112 ILE A C 1
ATOM 832 O O . ILE A 1 112 ? 9.523 3.388 -8.039 1.00 65.56 112 ILE A O 1
ATOM 836 N N . ILE A 1 113 ? 10.173 4.999 -6.644 1.00 68.25 113 ILE A N 1
ATOM 837 C CA . ILE A 1 113 ? 9.085 4.748 -5.697 1.00 68.25 113 ILE A CA 1
ATOM 838 C C . ILE A 1 113 ? 8.043 5.849 -5.855 1.00 68.25 113 ILE A C 1
ATOM 840 O O . ILE A 1 113 ? 8.279 7.008 -5.523 1.00 68.25 113 ILE A O 1
ATOM 844 N N . GLN A 1 114 ? 6.874 5.484 -6.378 1.00 76.00 114 GLN A N 1
ATOM 845 C CA . GLN A 1 114 ? 5.758 6.412 -6.523 1.00 76.00 114 GLN A CA 1
ATOM 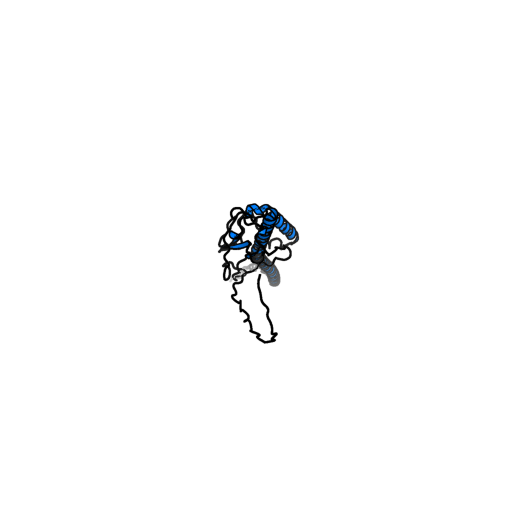846 C C . GLN A 1 114 ? 4.752 6.181 -5.406 1.00 76.00 114 GLN A C 1
ATOM 848 O O . GLN A 1 114 ? 3.944 5.257 -5.464 1.00 76.00 114 GLN A O 1
ATOM 853 N N . VAL A 1 115 ? 4.781 7.047 -4.392 1.00 83.31 115 VAL A N 1
ATOM 854 C CA . VAL A 1 115 ? 3.754 7.036 -3.348 1.00 83.31 115 VAL A CA 1
ATOM 855 C C . VAL A 1 115 ? 2.409 7.397 -3.972 1.00 83.31 115 VAL A C 1
ATOM 857 O O . VAL A 1 115 ? 2.231 8.510 -4.478 1.00 83.31 115 VAL A O 1
ATOM 860 N N . GLN A 1 116 ? 1.475 6.450 -3.938 1.00 91.19 116 GLN A N 1
ATOM 861 C CA . GLN A 1 116 ? 0.140 6.628 -4.499 1.00 91.19 116 GLN A CA 1
ATOM 862 C C . GLN A 1 116 ? -0.654 7.672 -3.720 1.00 91.19 116 GLN A C 1
ATOM 864 O O . GLN A 1 116 ? -0.468 7.840 -2.515 1.00 91.19 116 GLN A O 1
ATOM 869 N N . ASP A 1 117 ? -1.533 8.372 -4.428 1.00 92.81 117 ASP A N 1
ATOM 870 C CA . ASP A 1 117 ? -2.478 9.312 -3.839 1.00 92.81 117 ASP A CA 1
ATOM 871 C C . ASP A 1 117 ? -3.641 8.546 -3.195 1.00 92.81 117 ASP A C 1
ATOM 873 O O . ASP A 1 117 ? -4.351 7.807 -3.880 1.00 92.81 117 ASP A O 1
ATOM 877 N N . ILE A 1 118 ? -3.834 8.747 -1.890 1.00 96.25 118 ILE A N 1
ATOM 878 C CA . ILE A 1 118 ? -4.882 8.090 -1.103 1.00 96.25 118 ILE A CA 1
ATOM 879 C C . ILE A 1 118 ? -6.300 8.545 -1.465 1.00 96.25 118 ILE A C 1
ATOM 881 O O . ILE A 1 118 ? -7.271 7.879 -1.119 1.00 96.25 118 ILE A O 1
ATOM 885 N N . ALA A 1 119 ? -6.450 9.648 -2.202 1.00 96.31 119 ALA A N 1
ATOM 886 C CA . ALA A 1 119 ? -7.748 10.043 -2.739 1.00 96.31 119 ALA A CA 1
ATOM 887 C C . ALA A 1 119 ? -8.277 9.061 -3.806 1.00 96.31 119 ALA A C 1
ATOM 889 O O . ALA A 1 119 ? -9.476 9.063 -4.098 1.00 96.31 119 ALA A O 1
ATOM 890 N N . ASN A 1 120 ? -7.404 8.224 -4.376 1.00 96.12 120 ASN A N 1
ATOM 891 C CA . ASN A 1 120 ? -7.723 7.249 -5.413 1.00 96.12 120 ASN A CA 1
ATOM 892 C C . ASN A 1 120 ? -7.635 5.810 -4.885 1.00 96.12 120 ASN A C 1
ATOM 894 O O . ASN A 1 120 ? -7.084 5.548 -3.819 1.00 96.12 120 ASN A O 1
ATOM 898 N N . ALA A 1 121 ? -8.129 4.854 -5.677 1.00 96.19 121 ALA A N 1
ATOM 899 C CA . ALA A 1 121 ? -7.930 3.438 -5.388 1.00 96.19 121 ALA A CA 1
ATOM 900 C C . ALA A 1 121 ? -6.429 3.105 -5.308 1.00 96.19 121 ALA A C 1
ATOM 902 O O . ALA A 1 121 ? -5.669 3.367 -6.244 1.00 96.19 121 ALA A O 1
ATOM 903 N N . LEU A 1 122 ? -6.016 2.499 -4.196 1.00 95.06 122 LEU A N 1
ATOM 904 C CA . LEU A 1 122 ? -4.643 2.055 -3.988 1.00 95.06 122 LEU A CA 1
ATOM 905 C C . LEU A 1 122 ? -4.411 0.734 -4.734 1.00 95.06 122 LEU A C 1
ATOM 907 O O . LEU A 1 122 ? -5.103 -0.257 -4.500 1.00 95.06 122 LEU A O 1
ATOM 911 N N . THR A 1 123 ? -3.437 0.720 -5.642 1.00 92.50 123 THR A N 1
ATOM 912 C CA . THR A 1 123 ? -3.181 -0.401 -6.564 1.00 92.50 123 THR A CA 1
ATOM 913 C C . THR A 1 123 ? -1.864 -1.108 -6.274 1.00 92.50 123 THR A C 1
ATOM 915 O O . THR A 1 123 ? -0.878 -0.470 -5.918 1.00 92.50 123 THR A O 1
ATOM 918 N N . CYS A 1 124 ? -1.821 -2.423 -6.466 1.00 88.50 124 CYS A N 1
ATOM 919 C CA . CYS A 1 124 ? -0.589 -3.209 -6.390 1.00 88.50 124 CYS A CA 1
ATOM 920 C C . CYS A 1 124 ? -0.077 -3.647 -7.760 1.00 88.50 124 CYS A C 1
ATOM 922 O O . CYS A 1 124 ? 1.131 -3.691 -7.988 1.00 88.50 124 CYS A O 1
ATOM 924 N N . ASN A 1 125 ? -0.985 -3.909 -8.695 1.00 85.25 125 ASN A N 1
ATOM 925 C CA . ASN A 1 125 ? -0.674 -4.118 -10.098 1.00 85.25 125 ASN A CA 1
ATOM 926 C C . ASN A 1 125 ? -1.644 -3.298 -10.945 1.00 85.25 125 ASN A C 1
ATOM 928 O O . ASN A 1 125 ? -2.855 -3.476 -10.853 1.00 85.25 125 ASN A O 1
ATOM 932 N N . LYS A 1 126 ? -1.109 -2.416 -11.792 1.00 80.69 126 LYS A N 1
ATOM 933 C CA . LYS A 1 126 ? -1.908 -1.651 -12.765 1.00 80.69 126 LYS A CA 1
ATOM 934 C C . LYS A 1 126 ? -2.084 -2.394 -14.093 1.00 80.69 126 LYS A C 1
ATOM 936 O O . LYS A 1 126 ? -2.894 -1.980 -14.915 1.00 80.69 126 LYS A O 1
ATOM 941 N N . GLN A 1 127 ? -1.317 -3.460 -14.322 1.00 79.38 127 GLN A N 1
ATOM 942 C CA . GLN A 1 127 ? -1.436 -4.312 -15.507 1.00 79.38 127 GLN A CA 1
ATOM 943 C C . GLN A 1 127 ? -2.552 -5.342 -15.320 1.00 79.38 127 GLN A C 1
ATOM 945 O O . GLN A 1 127 ? -3.084 -5.473 -14.227 1.00 79.38 127 GLN A O 1
ATOM 950 N N . ASN A 1 128 ? -2.920 -6.062 -16.382 1.00 75.88 128 ASN A N 1
ATOM 951 C CA . ASN A 1 128 ? -3.952 -7.097 -16.322 1.00 75.88 128 ASN A CA 1
ATOM 952 C C . ASN A 1 128 ? -3.352 -8.426 -15.799 1.00 75.88 128 ASN A C 1
ATOM 954 O O . ASN A 1 128 ? -2.404 -8.906 -16.420 1.00 75.88 128 ASN A O 1
ATOM 958 N N . PRO A 1 129 ? -3.882 -9.038 -14.722 1.00 79.44 129 PRO A N 1
ATOM 959 C CA . PRO A 1 129 ? -5.023 -8.585 -13.928 1.00 79.44 129 PRO A CA 1
ATOM 960 C C . PRO A 1 129 ? -4.660 -7.487 -12.931 1.00 79.44 129 PRO A C 1
ATOM 962 O O . PRO A 1 129 ? -3.651 -7.572 -12.226 1.00 79.44 129 PRO A O 1
ATOM 965 N N . THR A 1 130 ? -5.522 -6.468 -12.870 1.00 88.88 130 THR A N 1
ATOM 966 C CA . THR A 1 130 ? -5.379 -5.357 -11.928 1.00 88.88 130 THR A CA 1
ATOM 967 C C . THR A 1 130 ? -5.619 -5.863 -10.514 1.00 88.88 130 THR A C 1
ATOM 969 O O . THR A 1 130 ? -6.585 -6.591 -10.264 1.00 88.88 130 THR A O 1
ATOM 972 N N . THR A 1 131 ? -4.748 -5.464 -9.595 1.00 92.44 131 THR A N 1
ATOM 973 C CA . THR A 1 131 ? -4.865 -5.787 -8.173 1.00 92.44 131 THR A CA 1
ATOM 974 C C . THR A 1 131 ? -4.739 -4.534 -7.321 1.00 92.44 131 THR A C 1
ATOM 976 O O . THR A 1 131 ? -4.081 -3.556 -7.700 1.00 92.44 131 THR A O 1
ATOM 979 N N . GLY A 1 132 ? -5.374 -4.569 -6.158 1.00 94.44 132 GLY A N 1
ATOM 980 C CA . GLY A 1 132 ? -5.582 -3.432 -5.277 1.00 94.44 132 GLY A CA 1
ATOM 981 C C . GLY A 1 132 ? -5.297 -3.777 -3.829 1.00 94.44 132 GLY A C 1
ATOM 982 O O . GLY A 1 132 ? -5.211 -4.949 -3.471 1.00 94.44 132 GLY A O 1
ATOM 983 N N . ILE A 1 133 ? -5.142 -2.744 -3.008 1.00 96.62 133 ILE A N 1
ATOM 984 C CA . ILE A 1 133 ? -4.950 -2.867 -1.563 1.00 96.62 133 ILE A CA 1
ATOM 985 C C . ILE A 1 133 ? -6.317 -2.772 -0.891 1.00 96.62 133 ILE A C 1
ATOM 987 O O . ILE A 1 133 ? -7.011 -1.763 -1.026 1.00 96.62 133 ILE A O 1
ATOM 991 N N . TYR A 1 134 ? -6.678 -3.816 -0.155 1.00 98.00 134 TYR A N 1
ATOM 992 C CA . TYR A 1 134 ? -7.943 -3.941 0.553 1.00 98.00 134 TYR A CA 1
ATOM 993 C C . TYR A 1 134 ? -7.714 -3.957 2.063 1.00 98.00 134 TYR A C 1
ATOM 995 O O . TYR A 1 134 ? -6.774 -4.581 2.559 1.00 98.00 134 TYR A O 1
ATOM 1003 N N . PHE A 1 135 ? -8.598 -3.280 2.792 1.00 98.31 135 PHE A N 1
ATOM 1004 C CA . PHE A 1 135 ? -8.665 -3.337 4.249 1.00 98.31 135 PHE A CA 1
ATOM 1005 C C . PHE A 1 135 ? -9.423 -4.583 4.713 1.00 98.31 135 PHE A C 1
ATOM 1007 O O . PHE A 1 135 ? -10.444 -4.955 4.124 1.00 98.31 135 PHE A O 1
ATOM 1014 N N . ASN A 1 136 ? -8.930 -5.231 5.772 1.00 97.69 136 ASN A N 1
ATOM 1015 C CA . ASN A 1 136 ? -9.614 -6.369 6.370 1.00 97.69 136 ASN A CA 1
ATOM 1016 C C . ASN A 1 136 ? -10.900 -5.925 7.073 1.00 97.69 136 ASN A C 1
ATOM 1018 O O . ASN A 1 136 ? -10.876 -5.351 8.161 1.00 97.69 136 ASN A O 1
ATOM 1022 N N . ALA A 1 137 ? -12.035 -6.238 6.448 1.00 97.56 137 ALA A N 1
ATOM 1023 C CA . ALA A 1 137 ? -13.362 -5.856 6.919 1.00 97.56 137 ALA A CA 1
ATOM 1024 C C . ALA A 1 137 ? -13.687 -6.410 8.318 1.00 97.56 137 ALA A C 1
ATOM 1026 O O . ALA A 1 137 ? -14.515 -5.834 9.017 1.00 97.56 137 ALA A O 1
ATOM 1027 N N . GLU A 1 138 ? -13.024 -7.483 8.759 1.00 95.88 138 GLU A N 1
ATOM 1028 C CA . GLU A 1 138 ? -13.192 -8.023 10.116 1.00 95.88 138 GLU A CA 1
ATOM 1029 C C . GLU A 1 138 ? -12.668 -7.079 11.206 1.00 95.88 138 GLU A C 1
ATOM 1031 O O . GLU A 1 138 ? -13.140 -7.130 12.344 1.00 95.88 138 GLU A O 1
ATOM 1036 N N . LEU A 1 139 ? -11.733 -6.189 10.856 1.00 95.88 139 LEU A N 1
ATOM 1037 C CA . LEU A 1 139 ? -11.159 -5.198 11.764 1.00 95.88 139 LEU A CA 1
ATOM 1038 C C . LEU A 1 139 ? -11.946 -3.889 11.791 1.00 95.88 139 LEU A C 1
ATOM 1040 O O . LEU A 1 139 ? -11.753 -3.095 12.708 1.00 95.88 139 LEU A O 1
ATOM 1044 N N . ALA A 1 140 ? -12.826 -3.649 10.819 1.00 96.81 140 ALA A N 1
ATOM 1045 C CA . ALA A 1 140 ? -13.551 -2.390 10.690 1.00 96.81 140 ALA A CA 1
ATOM 1046 C C . ALA A 1 140 ? -14.362 -2.060 11.954 1.00 96.81 140 ALA A C 1
ATOM 1048 O O . ALA A 1 140 ? -15.139 -2.883 12.446 1.00 96.81 140 ALA A O 1
ATOM 1049 N N . GLY A 1 141 ? -14.170 -0.854 12.496 1.00 96.00 141 GLY A N 1
ATOM 1050 C CA . GLY A 1 141 ? -14.830 -0.395 13.724 1.00 96.00 141 GLY A CA 1
ATOM 1051 C C . GLY A 1 141 ? -14.436 -1.141 15.008 1.00 96.00 141 GLY A C 1
ATOM 1052 O O . GLY A 1 141 ? -14.998 -0.867 16.069 1.00 96.00 141 GLY A O 1
ATOM 1053 N N . LYS A 1 142 ? -13.497 -2.092 14.952 1.00 95.94 142 LYS A N 1
ATOM 1054 C CA . LYS A 1 142 ? -13.023 -2.830 16.132 1.00 95.94 142 LYS A CA 1
ATOM 1055 C C . LYS A 1 142 ? -12.054 -1.978 16.936 1.00 95.94 142 LYS A C 1
ATOM 1057 O O . LYS A 1 142 ? -11.343 -1.145 16.370 1.00 95.94 142 LYS A O 1
ATOM 1062 N N . LYS A 1 143 ? -12.006 -2.180 18.254 1.00 94.94 143 LYS A N 1
ATOM 1063 C CA . LYS A 1 143 ? -11.108 -1.395 19.103 1.00 94.94 143 LYS A CA 1
ATOM 1064 C C . LYS A 1 143 ? -9.669 -1.843 18.910 1.00 94.94 143 LYS A C 1
ATOM 1066 O O . LYS A 1 143 ? -9.388 -3.029 18.761 1.00 94.94 143 LYS A O 1
ATOM 1071 N N . TRP A 1 144 ? -8.750 -0.887 18.980 1.00 91.88 144 TRP A N 1
ATOM 1072 C CA . TRP A 1 144 ? -7.316 -1.168 18.920 1.00 91.88 144 TRP A CA 1
ATOM 1073 C C . TRP A 1 144 ? -6.858 -2.113 20.047 1.00 91.88 144 TRP A C 1
ATOM 1075 O O . TRP A 1 144 ? -5.986 -2.962 19.856 1.00 91.88 144 TRP A O 1
ATOM 1085 N N . GLU A 1 145 ? -7.467 -1.972 21.224 1.00 91.38 145 GLU A N 1
ATOM 1086 C CA . GLU A 1 145 ? -7.123 -2.710 22.444 1.00 91.38 145 GLU A CA 1
ATOM 1087 C C . GLU A 1 145 ? -7.614 -4.164 22.454 1.00 91.38 145 GLU A C 1
ATOM 1089 O O . GLU A 1 145 ? -7.061 -4.981 23.191 1.00 91.38 145 GLU A O 1
ATOM 1094 N N . ASP A 1 146 ? -8.602 -4.508 21.620 1.00 90.94 146 ASP A N 1
ATOM 1095 C CA . ASP A 1 146 ? -9.177 -5.861 21.573 1.00 90.94 146 ASP A CA 1
ATOM 1096 C C . ASP A 1 146 ? -8.160 -6.899 21.053 1.00 90.94 146 ASP A C 1
ATOM 1098 O O . ASP A 1 146 ? -8.293 -8.099 21.300 1.00 90.94 146 ASP A O 1
ATOM 1102 N N . TYR A 1 147 ? -7.099 -6.443 20.384 1.00 84.50 147 TYR A N 1
ATOM 1103 C CA . TYR A 1 147 ? -6.081 -7.287 19.765 1.00 84.50 147 TYR A CA 1
ATOM 1104 C C . TYR A 1 147 ? -4.802 -7.316 20.603 1.00 84.50 147 TYR A C 1
ATOM 1106 O O . TYR A 1 147 ? -3.925 -6.454 20.481 1.00 84.50 147 TYR A O 1
ATOM 1114 N N . LYS A 1 148 ? -4.692 -8.319 21.482 1.00 77.88 148 LYS A N 1
ATOM 1115 C CA . LYS A 1 148 ? -3.499 -8.533 22.322 1.00 77.88 148 LYS A CA 1
ATOM 1116 C C . LYS A 1 148 ? -2.318 -9.043 21.505 1.00 77.88 148 LYS A C 1
ATOM 1118 O O . LYS A 1 148 ? -1.238 -8.465 21.598 1.00 77.88 148 LYS A O 1
ATOM 1123 N N . ASP A 1 149 ? -2.555 -10.060 20.681 1.00 79.56 149 ASP A N 1
ATOM 1124 C CA . ASP A 1 149 ? -1.584 -10.541 19.705 1.00 79.56 149 ASP A CA 1
ATOM 1125 C C . ASP A 1 149 ? -1.870 -9.916 18.341 1.00 79.56 149 ASP A C 1
ATOM 1127 O O . ASP A 1 149 ? -2.919 -10.129 17.735 1.00 79.56 149 ASP A O 1
ATOM 1131 N N . LYS A 1 150 ? -0.942 -9.071 17.906 1.00 81.56 150 LYS A N 1
ATOM 1132 C CA . LYS A 1 150 ? -1.042 -8.301 16.666 1.00 81.56 150 LYS A CA 1
ATOM 1133 C C . LYS A 1 150 ? -0.233 -8.943 15.535 1.00 81.56 150 LYS A C 1
ATOM 1135 O O . LYS A 1 150 ? -0.329 -8.493 14.401 1.00 81.56 150 LYS A O 1
ATOM 1140 N N . THR A 1 151 ? 0.572 -9.965 15.820 1.00 80.62 151 THR A N 1
ATOM 1141 C CA . THR A 1 151 ? 1.633 -10.424 14.907 1.00 80.62 151 THR A CA 1
ATOM 1142 C C . THR A 1 151 ? 1.132 -11.169 13.670 1.00 80.62 151 THR A C 1
ATOM 1144 O O . THR A 1 151 ? 1.744 -11.047 12.607 1.00 80.62 151 THR A O 1
ATOM 1147 N N . ASP A 1 152 ? -0.008 -11.851 13.768 1.00 82.19 152 ASP A N 1
ATOM 1148 C CA . ASP A 1 152 ? -0.568 -12.641 12.660 1.00 82.19 152 ASP A CA 1
ATOM 1149 C C . ASP A 1 152 ? -1.880 -12.086 12.102 1.00 82.19 152 ASP A C 1
ATOM 1151 O O . ASP A 1 152 ? -2.457 -12.620 11.154 1.00 82.19 152 ASP A O 1
ATOM 1155 N N . MET A 1 153 ? -2.365 -10.981 12.663 1.00 90.44 153 MET A N 1
ATOM 1156 C CA . MET A 1 153 ? -3.619 -10.394 12.224 1.00 90.44 153 MET A CA 1
ATOM 1157 C C . MET A 1 153 ? -3.404 -9.501 11.007 1.00 90.44 153 MET A C 1
ATOM 1159 O O . MET A 1 153 ? -2.818 -8.424 11.109 1.00 90.44 153 MET A O 1
ATOM 1163 N N . VAL A 1 154 ? -3.911 -9.941 9.857 1.00 94.81 154 VAL A N 1
ATOM 1164 C CA . VAL A 1 154 ? -3.803 -9.203 8.595 1.00 94.81 154 VAL A CA 1
ATOM 1165 C C . VAL A 1 154 ? -4.682 -7.955 8.631 1.00 94.81 154 VAL A C 1
ATOM 1167 O O . VAL A 1 154 ? -5.901 -8.036 8.799 1.00 94.81 154 VAL A O 1
ATOM 1170 N N . LEU A 1 155 ? -4.039 -6.802 8.458 1.00 96.19 155 LEU A N 1
ATOM 1171 C CA . LEU A 1 155 ? -4.648 -5.476 8.430 1.00 96.19 155 LEU A CA 1
ATOM 1172 C C . LEU A 1 155 ? -5.019 -5.064 7.005 1.00 96.19 155 LEU A C 1
ATOM 1174 O O . LEU A 1 155 ? -6.159 -4.680 6.738 1.00 96.19 155 LEU A O 1
ATOM 1178 N N . LEU A 1 156 ? -4.046 -5.145 6.100 1.00 97.56 156 LEU A N 1
ATOM 1179 C CA . LEU A 1 156 ? -4.217 -4.882 4.677 1.00 97.56 156 LEU A CA 1
ATOM 1180 C C . LEU A 1 156 ? -3.756 -6.096 3.888 1.00 97.56 156 LEU A C 1
ATOM 1182 O O . LEU A 1 156 ? -2.844 -6.810 4.294 1.00 97.56 156 LEU A O 1
ATOM 1186 N N . PHE A 1 157 ? -4.360 -6.309 2.734 1.00 96.38 157 PHE A N 1
ATOM 1187 C CA . PHE A 1 157 ? -3.936 -7.353 1.819 1.00 96.38 157 PHE A CA 1
ATOM 1188 C C . PHE A 1 157 ? -4.204 -6.940 0.386 1.00 96.38 157 PHE A C 1
ATOM 1190 O O . PHE A 1 157 ? -5.059 -6.104 0.092 1.00 96.38 157 PHE A O 1
ATOM 1197 N N . GLU A 1 158 ? -3.469 -7.545 -0.527 1.00 95.00 158 GLU A N 1
ATOM 1198 C CA . GLU A 1 158 ? -3.731 -7.403 -1.944 1.00 95.00 158 GLU A CA 1
ATOM 1199 C C . GLU A 1 158 ? -4.912 -8.285 -2.376 1.00 95.00 158 GLU A C 1
ATOM 1201 O O . GLU A 1 158 ? -5.015 -9.425 -1.933 1.00 95.00 158 GLU A O 1
ATOM 1206 N N . ASP A 1 159 ? -5.786 -7.818 -3.268 1.00 94.62 159 ASP A N 1
ATOM 1207 C CA . ASP A 1 159 ? -6.806 -8.647 -3.933 1.00 94.62 159 ASP A CA 1
ATOM 1208 C C . ASP A 1 159 ? -7.005 -8.241 -5.400 1.00 94.62 159 ASP A C 1
ATOM 1210 O O . ASP A 1 159 ? -6.490 -7.219 -5.857 1.00 94.62 159 ASP A O 1
ATOM 1214 N N . LYS A 1 160 ? -7.757 -9.050 -6.153 1.00 92.56 160 LYS A N 1
ATOM 1215 C CA . LYS A 1 160 ? -8.175 -8.747 -7.525 1.00 92.56 160 LYS A CA 1
ATOM 1216 C C . LYS A 1 160 ? -9.115 -7.538 -7.552 1.00 92.56 160 LYS A C 1
ATOM 1218 O O . LYS A 1 160 ? -10.042 -7.449 -6.750 1.00 92.56 160 LYS A O 1
ATOM 1223 N N . GLY A 1 161 ? -8.923 -6.676 -8.548 1.00 92.19 161 GLY A N 1
ATOM 1224 C CA . GLY A 1 161 ? -9.658 -5.421 -8.696 1.00 92.19 161 GLY A CA 1
ATOM 1225 C C . GLY A 1 161 ? -8.945 -4.246 -8.035 1.00 92.19 161 GLY A C 1
ATOM 1226 O O . GLY A 1 161 ? -7.856 -4.387 -7.489 1.00 92.19 161 GLY A O 1
ATOM 1227 N N . SER A 1 162 ? -9.540 -3.062 -8.127 1.00 92.50 162 SER A N 1
ATOM 1228 C CA . SER A 1 162 ? -9.033 -1.864 -7.462 1.00 92.50 162 SER A CA 1
ATOM 1229 C C . SER A 1 162 ? -10.194 -0.932 -7.160 1.00 92.50 162 SER A C 1
ATOM 1231 O O . SER A 1 162 ? -10.753 -0.328 -8.076 1.00 92.50 162 SER A O 1
ATOM 1233 N N . ASP A 1 163 ? -10.527 -0.801 -5.881 1.00 95.44 163 ASP A N 1
ATOM 1234 C CA . ASP A 1 163 ? -11.650 0.006 -5.419 1.00 95.44 163 ASP A CA 1
ATOM 1235 C C . ASP A 1 163 ? -11.156 1.038 -4.397 1.00 95.44 163 ASP A C 1
ATOM 1237 O O . ASP A 1 163 ? -10.347 0.725 -3.515 1.00 95.44 163 ASP A O 1
ATOM 1241 N N . LYS A 1 164 ? -11.640 2.281 -4.498 1.00 97.25 164 LYS A N 1
ATOM 1242 C CA . LYS A 1 164 ? -11.449 3.268 -3.426 1.00 97.25 164 LYS A CA 1
ATOM 1243 C C . LYS A 1 164 ? -12.216 2.782 -2.196 1.00 97.25 164 LYS A C 1
ATOM 1245 O O . LYS A 1 164 ? -13.338 2.304 -2.337 1.00 97.25 164 LYS A O 1
ATOM 1250 N N . ASN A 1 165 ? -11.603 2.878 -1.018 1.00 97.38 165 ASN A N 1
ATOM 1251 C CA . ASN A 1 165 ? -12.109 2.266 0.216 1.00 97.38 165 ASN A CA 1
ATOM 1252 C C . ASN A 1 165 ? -12.399 0.759 0.070 1.00 97.38 165 ASN A C 1
ATOM 1254 O O . ASN A 1 165 ? -13.277 0.221 0.736 1.00 97.38 165 ASN A O 1
ATOM 1258 N N . GLY A 1 166 ? -11.662 0.050 -0.794 1.00 96.94 166 GLY A N 1
ATOM 1259 C CA . GLY A 1 166 ? -11.810 -1.394 -0.933 1.00 96.94 166 GLY A CA 1
ATOM 1260 C C . GLY A 1 166 ? -11.630 -2.089 0.418 1.00 96.94 166 GLY A C 1
ATOM 1261 O O . GLY A 1 166 ? -10.585 -1.952 1.056 1.00 96.94 166 GLY A O 1
ATOM 1262 N N . ALA A 1 167 ? -12.642 -2.834 0.855 1.00 97.94 167 ALA A N 1
ATOM 1263 C CA . ALA A 1 167 ? -12.603 -3.614 2.084 1.00 97.94 167 ALA A CA 1
ATOM 1264 C C . ALA A 1 167 ? -13.249 -4.982 1.859 1.00 97.94 167 ALA A C 1
ATOM 1266 O O . ALA A 1 167 ? -14.314 -5.094 1.246 1.00 97.94 167 ALA A O 1
ATOM 1267 N N . ARG A 1 168 ? -12.583 -6.042 2.316 1.00 97.44 168 ARG A N 1
ATOM 1268 C CA . ARG A 1 168 ? -13.024 -7.433 2.147 1.00 97.44 168 ARG A CA 1
ATOM 1269 C C . ARG A 1 168 ? -12.631 -8.243 3.377 1.00 97.44 168 ARG A C 1
ATOM 1271 O O . ARG A 1 168 ? -11.688 -7.895 4.080 1.00 97.44 168 ARG A O 1
ATOM 1278 N N . VAL A 1 169 ? -13.347 -9.335 3.629 1.00 96.88 169 VAL A N 1
ATOM 1279 C CA . VAL A 1 169 ? -12.923 -10.323 4.629 1.00 96.88 169 VAL 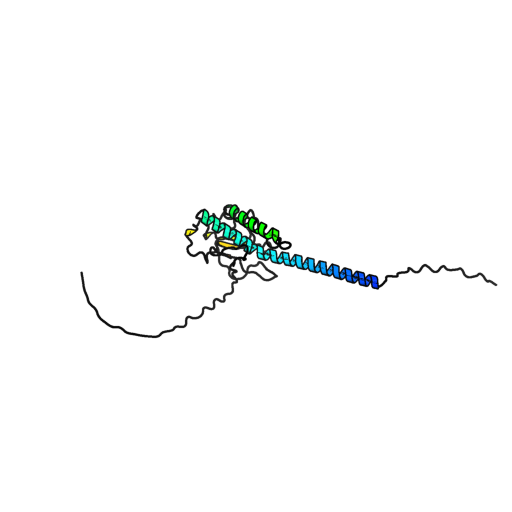A CA 1
ATOM 1280 C C . VAL A 1 169 ? -11.659 -11.003 4.114 1.00 96.88 169 VAL A C 1
ATOM 1282 O O . VAL A 1 169 ? -11.668 -11.535 2.997 1.00 96.88 169 VAL A O 1
ATOM 1285 N N . PHE A 1 170 ? -10.584 -10.961 4.900 1.00 95.62 170 PHE A N 1
ATOM 1286 C CA . PHE A 1 170 ? -9.326 -11.591 4.519 1.00 95.62 170 PHE A CA 1
ATOM 1287 C C . PHE A 1 170 ? -9.498 -13.105 4.368 1.00 95.62 170 PHE A C 1
ATOM 1289 O O . PHE A 1 170 ? -10.127 -13.776 5.185 1.00 95.62 170 PHE A O 1
ATOM 1296 N N . LYS A 1 171 ? -8.917 -13.654 3.302 1.00 93.50 171 LYS A N 1
ATOM 1297 C CA . LYS A 1 171 ? -8.811 -15.095 3.085 1.00 93.50 171 LYS A CA 1
ATOM 1298 C C . LYS A 1 171 ? -7.383 -15.395 2.676 1.00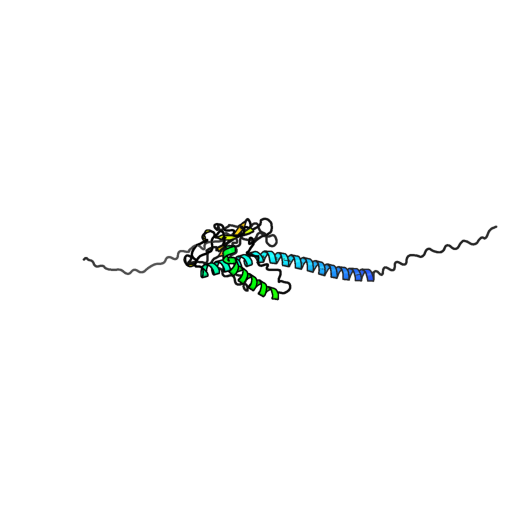 93.50 171 LYS A C 1
ATOM 1300 O O . LYS A 1 171 ? -6.941 -14.906 1.635 1.00 93.50 171 LYS A O 1
ATOM 1305 N N . LYS A 1 172 ? -6.689 -16.211 3.474 1.00 90.38 172 LYS A N 1
ATOM 1306 C CA . LYS A 1 172 ? -5.332 -16.655 3.153 1.00 90.38 172 LYS A CA 1
ATOM 1307 C C . LYS A 1 172 ? -5.348 -17.334 1.787 1.00 90.38 172 LYS A C 1
ATOM 1309 O O . LYS A 1 172 ? -6.150 -18.238 1.546 1.00 90.38 172 LYS A O 1
ATOM 1314 N N . ARG A 1 173 ? -4.495 -16.862 0.881 1.00 86.12 173 ARG A N 1
ATOM 1315 C CA . ARG A 1 173 ? -4.374 -17.425 -0.465 1.00 86.12 173 ARG A CA 1
ATOM 1316 C C . ARG A 1 173 ? -3.236 -18.429 -0.503 1.00 86.12 173 ARG A C 1
ATOM 1318 O O . ARG A 1 173 ? -2.220 -18.254 0.162 1.00 86.12 173 ARG A O 1
ATOM 1325 N N . THR A 1 174 ? -3.437 -19.476 -1.290 1.00 82.56 174 THR A N 1
ATOM 1326 C CA . THR A 1 174 ? -2.418 -20.473 -1.615 1.00 82.56 174 THR A CA 1
ATOM 1327 C C . THR A 1 174 ? -1.858 -20.175 -3.003 1.00 82.56 174 THR A C 1
ATOM 1329 O O . THR A 1 174 ? -2.634 -19.993 -3.944 1.00 82.56 174 THR A O 1
ATOM 1332 N N . GLY A 1 175 ? -0.533 -20.161 -3.132 1.00 81.94 175 GLY A N 1
ATOM 1333 C CA . GLY A 1 175 ? 0.169 -19.928 -4.397 1.00 81.94 175 GLY A CA 1
ATOM 1334 C C . GLY A 1 175 ? 0.328 -18.453 -4.776 1.00 81.94 175 GLY A C 1
ATOM 1335 O O . GLY A 1 175 ? -0.030 -17.548 -4.020 1.00 81.94 175 GLY A O 1
ATOM 1336 N N . ASP A 1 176 ? 0.881 -18.222 -5.966 1.00 84.38 176 ASP A N 1
ATOM 1337 C CA . ASP A 1 176 ? 1.249 -16.883 -6.423 1.00 84.38 176 ASP A CA 1
ATOM 1338 C C . ASP A 1 176 ? 0.066 -16.076 -6.967 1.00 84.38 176 ASP A C 1
ATOM 1340 O O . ASP A 1 176 ? -0.952 -16.606 -7.426 1.00 84.38 176 ASP A O 1
ATOM 1344 N N . SER A 1 177 ? 0.215 -14.754 -6.944 1.00 82.94 177 SER A N 1
ATOM 1345 C CA . SER A 1 177 ? -0.678 -13.852 -7.657 1.00 82.94 177 SER A CA 1
ATOM 1346 C C . SER A 1 177 ? -0.501 -14.001 -9.170 1.00 82.94 177 SER A C 1
ATOM 1348 O O . SER A 1 177 ? 0.544 -14.402 -9.679 1.00 82.94 177 SER A O 1
ATOM 1350 N N . ASP A 1 178 ? -1.532 -13.627 -9.922 1.00 81.50 178 ASP A N 1
ATOM 1351 C CA . ASP A 1 178 ? -1.446 -13.562 -11.382 1.00 81.50 178 ASP A CA 1
ATOM 1352 C C . ASP A 1 178 ? -0.616 -12.355 -11.873 1.00 81.50 178 ASP A C 1
ATOM 1354 O O . ASP A 1 178 ? -0.383 -12.216 -13.073 1.00 81.50 178 ASP A O 1
ATOM 1358 N N . ALA A 1 179 ? -0.167 -11.478 -10.965 1.00 79.00 179 ALA A N 1
ATOM 1359 C CA . ALA A 1 179 ? 0.737 -10.385 -11.286 1.00 79.00 179 ALA A CA 1
ATOM 1360 C C . ALA A 1 179 ? 2.173 -10.906 -11.419 1.00 79.00 179 ALA A C 1
ATOM 1362 O O . ALA A 1 179 ? 2.642 -11.704 -10.606 1.00 79.00 179 ALA A O 1
ATOM 1363 N N . THR A 1 180 ? 2.888 -10.419 -12.435 1.00 76.31 180 THR A N 1
ATOM 1364 C CA . THR A 1 180 ? 4.256 -10.858 -12.717 1.00 76.31 180 THR A CA 1
ATOM 1365 C C . THR A 1 180 ? 5.292 -9.788 -12.416 1.00 76.31 180 THR A C 1
ATOM 1367 O O . THR A 1 180 ? 5.099 -8.612 -12.729 1.00 76.31 180 THR A O 1
ATOM 1370 N N . VAL A 1 181 ? 6.433 -10.221 -11.897 1.00 73.44 181 VAL A N 1
ATOM 1371 C CA . VAL A 1 181 ? 7.644 -9.440 -11.669 1.00 73.44 181 VAL A CA 1
ATOM 1372 C C . VAL A 1 181 ? 8.775 -10.115 -12.435 1.00 73.44 181 VAL A C 1
ATOM 1374 O O . VAL A 1 181 ? 9.033 -11.293 -12.245 1.00 73.44 181 VAL A O 1
ATOM 1377 N N . PHE A 1 182 ? 9.404 -9.394 -13.368 1.00 75.62 182 PHE A N 1
ATOM 1378 C CA . PHE A 1 182 ? 10.429 -9.950 -14.269 1.00 75.62 182 PHE A CA 1
ATOM 1379 C C . PHE A 1 182 ? 9.997 -11.215 -15.040 1.00 75.62 182 PHE A C 1
ATOM 1381 O O . PHE A 1 182 ? 10.821 -12.047 -15.398 1.00 75.62 182 PHE A O 1
ATOM 1388 N N . GLY A 1 183 ? 8.700 -11.334 -15.345 1.00 76.38 183 GLY A N 1
ATOM 1389 C CA . GLY A 1 183 ? 8.136 -12.485 -16.058 1.00 76.38 183 GLY A CA 1
ATOM 1390 C C . GLY A 1 183 ? 7.773 -13.671 -15.161 1.00 76.38 183 GLY A C 1
ATOM 1391 O O . GLY A 1 183 ? 7.129 -14.601 -15.640 1.00 76.38 183 GLY A O 1
ATOM 1392 N N . GLU A 1 184 ? 8.100 -13.619 -13.872 1.00 79.50 184 GLU A N 1
ATOM 1393 C CA . GLU A 1 184 ? 7.721 -14.630 -12.885 1.00 79.50 184 GLU A CA 1
ATOM 1394 C C . GLU A 1 184 ? 6.495 -14.169 -12.105 1.00 79.50 184 GLU A C 1
ATOM 1396 O O . GLU A 1 184 ? 6.341 -12.979 -11.825 1.00 79.50 184 GLU A O 1
ATOM 1401 N N . LYS A 1 185 ? 5.588 -15.091 -11.768 1.00 84.50 185 LYS A N 1
ATOM 1402 C CA . LYS A 1 185 ? 4.466 -14.759 -10.887 1.00 84.50 185 LYS A CA 1
ATOM 1403 C C . LYS A 1 185 ? 5.017 -14.391 -9.519 1.00 84.50 185 LYS A C 1
ATOM 1405 O O . LYS A 1 185 ? 5.901 -15.069 -9.010 1.00 84.50 185 LYS A O 1
ATOM 1410 N N . ARG A 1 186 ? 4.500 -13.311 -8.935 1.00 85.38 186 ARG A N 1
ATOM 1411 C CA . ARG A 1 186 ? 4.867 -12.940 -7.571 1.00 85.38 186 ARG A CA 1
ATOM 1412 C C . ARG A 1 186 ? 3.800 -13.386 -6.573 1.00 85.38 186 ARG A C 1
ATOM 1414 O O . ARG A 1 186 ? 2.614 -13.356 -6.907 1.00 85.38 186 ARG A O 1
ATOM 1421 N N . PRO A 1 187 ? 4.185 -13.703 -5.340 1.00 87.50 187 PRO A N 1
ATOM 1422 C CA . PRO A 1 187 ? 3.266 -13.943 -4.231 1.00 87.50 187 PRO A CA 1
ATOM 1423 C C . PRO A 1 187 ? 2.347 -12.748 -3.932 1.00 87.50 187 PRO A C 1
ATOM 1425 O O . PRO A 1 187 ? 2.576 -11.612 -4.372 1.00 87.50 187 PRO A O 1
ATOM 1428 N N . TRP A 1 188 ? 1.278 -13.033 -3.188 1.00 90.25 188 TRP A N 1
ATOM 1429 C CA . TRP A 1 188 ? 0.343 -12.028 -2.687 1.00 90.25 188 TRP A CA 1
ATOM 1430 C C . TRP A 1 188 ? 0.971 -11.229 -1.548 1.00 90.25 188 TRP A C 1
ATOM 1432 O O . TRP A 1 188 ? 1.657 -11.793 -0.693 1.00 90.25 188 TRP A O 1
ATOM 1442 N N . PHE A 1 189 ? 0.710 -9.923 -1.527 1.00 91.06 189 PHE A N 1
ATOM 1443 C CA . PHE A 1 189 ? 1.150 -9.066 -0.432 1.00 91.06 189 PHE A CA 1
ATOM 1444 C C . PHE A 1 189 ? 0.121 -9.018 0.697 1.00 91.06 189 PHE A C 1
ATOM 1446 O O . PHE A 1 189 ? -1.080 -8.843 0.463 1.00 91.06 189 PHE A O 1
ATOM 1453 N N . GLU A 1 190 ? 0.616 -9.132 1.923 1.00 93.81 190 GLU A N 1
ATOM 1454 C CA . GLU A 1 190 ? -0.146 -9.058 3.164 1.00 93.81 190 GLU A CA 1
ATOM 1455 C C . GLU A 1 190 ? 0.595 -8.110 4.113 1.00 93.81 190 GLU A C 1
ATOM 1457 O O . GLU A 1 190 ? 1.822 -8.118 4.156 1.00 93.81 190 GLU A O 1
ATOM 1462 N N . PHE A 1 191 ? -0.138 -7.281 4.854 1.00 93.50 191 PHE A N 1
ATOM 1463 C CA . PHE A 1 191 ? 0.421 -6.414 5.887 1.00 93.50 191 PHE A CA 1
ATOM 1464 C C . PHE A 1 191 ? -0.316 -6.650 7.199 1.00 93.50 191 PHE A C 1
ATOM 1466 O O . PHE A 1 191 ? -1.540 -6.497 7.269 1.00 93.50 191 PHE A O 1
ATOM 1473 N N . THR A 1 192 ? 0.413 -7.024 8.242 1.00 92.88 192 THR A N 1
ATOM 1474 C CA . THR A 1 192 ? -0.149 -7.417 9.542 1.00 92.88 192 THR A CA 1
ATOM 1475 C C . THR A 1 192 ? -0.154 -6.267 10.550 1.00 92.88 192 THR A C 1
ATOM 1477 O O . THR A 1 192 ? 0.531 -5.258 10.391 1.00 92.88 192 THR A O 1
ATOM 1480 N N . LEU A 1 193 ? -0.935 -6.397 11.627 1.00 89.06 193 LEU A N 1
ATOM 1481 C CA . LEU A 1 193 ? -0.971 -5.410 12.712 1.00 89.06 193 LEU A CA 1
ATOM 1482 C C . LEU A 1 193 ? 0.371 -5.280 13.453 1.00 89.06 193 LEU A C 1
ATOM 1484 O O . LEU A 1 193 ? 0.645 -4.221 14.022 1.00 89.06 193 LEU A O 1
ATOM 1488 N N . GLY A 1 194 ? 1.174 -6.344 13.477 1.00 83.69 194 GLY A N 1
ATOM 1489 C CA . GLY A 1 194 ? 2.469 -6.402 14.152 1.00 83.69 194 GLY A CA 1
ATOM 1490 C C . GLY A 1 194 ? 3.623 -5.847 13.322 1.00 83.69 194 GLY A C 1
ATOM 1491 O O . GLY A 1 194 ? 4.650 -5.483 13.887 1.00 83.69 194 GLY A O 1
ATOM 1492 N N . GLU A 1 195 ? 3.460 -5.742 12.004 1.00 83.38 195 GLU A N 1
ATOM 1493 C CA . GLU A 1 195 ? 4.472 -5.167 11.120 1.00 83.38 195 GLU A CA 1
ATOM 1494 C C . GLU A 1 195 ? 4.512 -3.647 11.262 1.00 83.38 195 GLU A C 1
ATOM 1496 O O . GLU A 1 195 ? 3.485 -2.974 11.189 1.00 83.38 195 GLU A O 1
ATOM 1501 N N . GLU A 1 196 ? 5.702 -3.076 11.440 1.00 79.44 196 GLU A N 1
ATOM 1502 C CA . GLU A 1 196 ? 5.939 -1.634 11.364 1.00 79.44 196 GLU A CA 1
ATOM 1503 C C . GLU A 1 196 ? 6.623 -1.299 10.038 1.00 79.44 196 GLU A C 1
ATOM 1505 O O . GLU A 1 196 ? 7.566 -1.969 9.619 1.00 79.44 196 GLU A O 1
ATOM 1510 N N . PHE A 1 197 ? 6.138 -0.254 9.365 1.00 77.12 197 PHE A N 1
ATOM 1511 C CA . PHE A 1 197 ? 6.774 0.229 8.148 1.00 77.12 197 PHE A CA 1
ATOM 1512 C C . PHE A 1 197 ? 7.806 1.299 8.506 1.00 77.12 197 PHE A C 1
ATOM 1514 O O . PHE A 1 197 ? 7.447 2.419 8.879 1.00 77.12 197 PHE A O 1
ATOM 1521 N N . ASP A 1 198 ? 9.084 0.951 8.370 1.00 67.44 198 ASP A N 1
ATOM 1522 C CA . ASP A 1 198 ? 10.189 1.905 8.392 1.00 67.44 198 ASP A CA 1
ATOM 1523 C C . ASP A 1 198 ? 10.534 2.306 6.949 1.00 67.44 198 ASP A C 1
ATOM 1525 O O . ASP A 1 198 ? 10.845 1.459 6.108 1.00 67.44 198 ASP A O 1
ATOM 1529 N N . SER A 1 199 ? 10.458 3.605 6.641 1.00 56.53 199 SER A N 1
ATOM 1530 C CA . SER A 1 199 ? 10.742 4.120 5.297 1.00 56.53 199 SER A CA 1
ATOM 1531 C C . SER A 1 199 ? 12.209 3.946 4.894 1.00 56.53 199 SER A C 1
ATOM 1533 O O . SER A 1 199 ? 12.494 3.899 3.697 1.00 56.53 199 SER A O 1
ATOM 1535 N N . MET A 1 200 ? 13.127 3.822 5.862 1.00 49.00 200 MET A N 1
ATOM 1536 C CA . MET A 1 200 ? 14.565 3.641 5.616 1.00 49.00 200 MET A CA 1
ATOM 1537 C C . MET A 1 200 ? 14.999 2.176 5.578 1.00 49.00 200 MET A C 1
ATOM 1539 O O . MET A 1 200 ? 16.060 1.861 5.042 1.00 49.00 200 MET A O 1
ATOM 1543 N N . ASN A 1 201 ? 14.180 1.280 6.115 1.00 47.81 201 ASN A N 1
ATOM 1544 C CA . ASN A 1 201 ? 14.474 -0.137 6.221 1.00 47.81 201 ASN A CA 1
ATOM 1545 C C . ASN A 1 201 ? 13.225 -0.864 5.739 1.00 47.81 201 ASN A C 1
ATOM 1547 O O . ASN A 1 201 ? 12.378 -1.182 6.565 1.00 47.81 201 ASN A O 1
ATOM 1551 N N . GLN A 1 202 ? 13.067 -0.980 4.407 1.00 49.22 202 GLN A N 1
ATOM 1552 C CA . GLN A 1 202 ? 11.883 -1.543 3.738 1.00 49.22 202 GLN A CA 1
ATOM 1553 C C . GLN A 1 202 ? 11.308 -2.676 4.588 1.00 49.22 202 GLN A C 1
ATOM 1555 O O . GLN A 1 202 ? 11.897 -3.755 4.640 1.00 49.22 202 GLN A O 1
ATOM 1560 N N . GLY A 1 203 ? 10.240 -2.373 5.335 1.00 43.88 203 GLY A N 1
ATOM 1561 C CA . GLY A 1 203 ? 9.763 -3.255 6.394 1.00 43.88 203 GLY A CA 1
ATOM 1562 C C . GLY A 1 203 ? 9.540 -4.660 5.849 1.00 43.88 203 GLY A C 1
ATOM 1563 O O . GLY A 1 203 ? 9.162 -4.817 4.687 1.00 43.88 203 GLY A O 1
ATOM 1564 N N . THR A 1 204 ? 9.798 -5.673 6.673 1.00 47.41 204 THR A N 1
ATOM 1565 C CA . THR A 1 204 ? 9.480 -7.075 6.388 1.00 47.41 204 THR A CA 1
ATOM 1566 C C . THR A 1 204 ? 7.982 -7.206 6.149 1.00 47.41 204 THR A C 1
ATOM 1568 O O . THR A 1 204 ? 7.231 -7.454 7.081 1.00 47.41 204 THR A O 1
ATOM 1571 N N . ILE A 1 205 ? 7.545 -6.985 4.914 1.00 58.19 205 ILE A N 1
ATOM 1572 C CA . ILE A 1 205 ? 6.223 -7.385 4.454 1.00 58.19 205 ILE A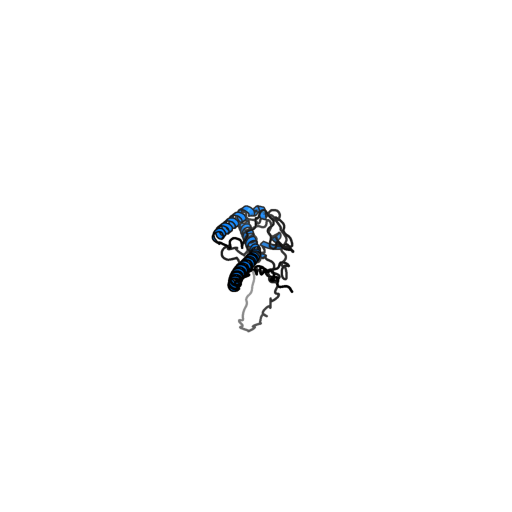 CA 1
ATOM 1573 C C . ILE A 1 205 ? 6.299 -8.888 4.282 1.00 58.19 205 ILE A C 1
ATOM 1575 O O . ILE A 1 205 ? 7.104 -9.373 3.479 1.00 58.19 205 ILE A O 1
ATOM 1579 N N . LYS A 1 206 ? 5.497 -9.627 5.049 1.00 59.84 206 LYS A N 1
ATOM 1580 C CA . LYS A 1 206 ? 5.364 -11.067 4.859 1.00 59.84 206 LYS A CA 1
ATOM 1581 C C . LYS A 1 206 ? 4.877 -11.332 3.440 1.00 59.84 206 LYS A C 1
ATOM 1583 O O . LYS A 1 206 ? 3.792 -10.942 3.013 1.00 59.84 206 LYS A O 1
ATOM 1588 N N . VAL A 1 207 ? 5.737 -12.008 2.699 1.00 58.53 207 VAL A N 1
ATOM 1589 C CA . VAL A 1 207 ? 5.450 -12.479 1.363 1.00 58.53 207 VAL A CA 1
ATOM 1590 C C . VAL A 1 207 ? 4.973 -13.918 1.502 1.00 58.53 207 VAL A C 1
ATOM 1592 O O . VAL A 1 207 ? 5.757 -14.801 1.840 1.00 58.53 207 VAL A O 1
ATOM 1595 N N . ASN A 1 208 ? 3.684 -14.158 1.281 1.00 55.66 208 ASN A N 1
ATOM 1596 C CA . ASN A 1 208 ? 3.126 -15.502 1.363 1.00 55.66 208 ASN A CA 1
ATOM 1597 C C . ASN A 1 208 ? 3.475 -16.271 0.079 1.00 55.66 208 ASN A C 1
ATOM 1599 O O . ASN A 1 208 ? 2.705 -16.308 -0.882 1.00 55.66 208 ASN A O 1
ATOM 1603 N N . THR A 1 209 ? 4.682 -16.834 0.036 1.00 49.66 209 THR A N 1
ATOM 1604 C CA . THR A 1 209 ? 5.056 -17.864 -0.933 1.00 49.66 209 THR A CA 1
ATOM 1605 C C . THR A 1 209 ? 4.385 -19.146 -0.472 1.00 49.66 209 THR A C 1
ATOM 1607 O O . THR A 1 209 ? 4.780 -19.696 0.551 1.00 49.66 209 THR A O 1
ATOM 1610 N N . GLY A 1 210 ? 3.352 -19.612 -1.170 1.00 45.34 210 GLY A N 1
ATOM 1611 C CA . GLY A 1 210 ? 2.612 -20.827 -0.809 1.00 45.34 210 GLY A CA 1
ATOM 1612 C C . GLY A 1 210 ? 3.408 -22.133 -0.957 1.00 45.34 210 GLY A C 1
ATOM 1613 O O . GLY A 1 210 ? 2.861 -23.090 -1.498 1.00 45.34 210 GLY A O 1
ATOM 1614 N N . SER A 1 211 ? 4.671 -22.173 -0.521 1.00 39.75 211 SER A N 1
ATOM 1615 C CA . SER A 1 211 ? 5.448 -23.399 -0.381 1.00 39.75 211 SER A CA 1
ATOM 1616 C C . SER A 1 211 ? 4.918 -24.141 0.831 1.00 39.75 211 SER A C 1
ATOM 1618 O O . SER A 1 211 ? 5.108 -23.731 1.974 1.00 39.75 211 SER A O 1
ATOM 1620 N N . SER A 1 212 ? 4.185 -25.210 0.567 1.00 44.78 212 SER A N 1
ATOM 1621 C CA . SER A 1 212 ? 3.829 -26.231 1.540 1.00 44.78 212 SER A CA 1
ATOM 1622 C C . SER A 1 212 ? 5.067 -27.062 1.893 1.00 44.78 212 SER A C 1
ATOM 1624 O O . SER A 1 212 ? 5.126 -28.234 1.539 1.00 44.78 212 SER A O 1
ATOM 1626 N N . ASP A 1 213 ? 6.036 -26.437 2.564 1.00 40.22 213 ASP A N 1
ATOM 1627 C CA . ASP A 1 213 ? 7.192 -27.091 3.189 1.00 40.22 213 ASP A CA 1
ATOM 1628 C C . ASP A 1 213 ? 7.151 -26.865 4.712 1.00 40.22 213 ASP A C 1
ATOM 1630 O O . ASP A 1 213 ? 8.149 -26.528 5.342 1.00 40.22 213 ASP A O 1
ATOM 1634 N N . ASP A 1 214 ? 5.973 -27.031 5.316 1.00 41.12 214 ASP A N 1
ATOM 1635 C CA . ASP A 1 214 ? 5.874 -27.338 6.744 1.00 41.12 214 ASP A CA 1
ATOM 1636 C C . ASP A 1 214 ? 6.102 -28.852 6.894 1.00 41.12 214 ASP A C 1
ATOM 1638 O O . ASP A 1 214 ? 5.172 -29.637 7.087 1.00 41.12 214 ASP A O 1
ATOM 1642 N N . GLU A 1 215 ? 7.355 -29.278 6.722 1.00 41.00 215 GLU A N 1
ATOM 1643 C CA . GLU A 1 215 ? 7.808 -30.583 7.194 1.00 41.00 215 GLU A CA 1
ATOM 1644 C C . GLU A 1 215 ? 7.933 -30.474 8.718 1.00 41.00 215 GLU A C 1
ATOM 1646 O O . GLU A 1 215 ? 8.911 -29.969 9.267 1.00 41.00 215 GLU A O 1
ATOM 1651 N N . GLU A 1 216 ? 6.852 -30.864 9.387 1.00 41.12 216 GLU A N 1
ATOM 1652 C CA . GLU A 1 216 ? 6.748 -31.084 10.824 1.00 41.12 216 GLU A CA 1
ATOM 1653 C C . GLU A 1 216 ? 7.918 -31.977 11.285 1.00 41.12 216 GLU A C 1
ATOM 1655 O O . GLU A 1 216 ? 7.969 -33.149 10.897 1.00 41.12 216 GLU A O 1
ATOM 1660 N N . PRO A 1 217 ? 8.884 -31.491 12.094 1.00 37.91 217 PRO A N 1
ATOM 1661 C CA . PRO A 1 217 ? 9.824 -32.401 12.715 1.00 37.91 217 PRO A CA 1
ATOM 1662 C C . PRO A 1 217 ? 9.052 -33.216 13.750 1.00 37.91 217 PRO A C 1
ATOM 1664 O O . PRO A 1 217 ? 8.547 -32.685 14.743 1.00 37.91 217 PRO A O 1
ATOM 1667 N N . ALA A 1 218 ? 8.951 -34.512 13.460 1.00 39.09 218 ALA A N 1
ATOM 1668 C CA . ALA A 1 218 ? 8.436 -35.535 14.347 1.00 39.09 218 ALA A CA 1
ATOM 1669 C C . ALA A 1 218 ? 8.990 -35.334 15.764 1.00 39.09 218 ALA A C 1
ATOM 1671 O O . ALA A 1 218 ? 10.195 -35.199 15.982 1.00 39.09 218 ALA A O 1
ATOM 1672 N N . SER A 1 219 ? 8.071 -35.288 16.722 1.00 42.75 219 SER A N 1
ATOM 1673 C CA . SER A 1 219 ? 8.380 -35.322 18.141 1.00 42.75 219 SER A CA 1
ATOM 1674 C C . SER A 1 219 ? 8.895 -36.715 18.482 1.00 42.75 219 SER A C 1
ATOM 1676 O O . SER A 1 219 ? 8.122 -37.666 18.575 1.00 42.75 219 SER A O 1
ATOM 1678 N N . ASP A 1 220 ? 10.210 -36.835 18.649 1.00 45.19 220 ASP A N 1
ATOM 1679 C CA . ASP A 1 220 ? 10.799 -38.013 19.266 1.00 45.19 220 ASP A CA 1
ATOM 1680 C C . ASP A 1 220 ? 10.427 -38.033 20.753 1.00 45.19 220 ASP A C 1
ATOM 1682 O O . ASP A 1 220 ? 10.746 -37.132 21.535 1.00 45.19 220 ASP A O 1
ATOM 1686 N N . GLU A 1 221 ? 9.693 -39.087 21.107 1.00 51.81 221 GLU A N 1
ATOM 1687 C CA . GLU A 1 221 ? 9.507 -39.583 22.459 1.00 51.81 221 GLU A CA 1
ATOM 1688 C C . GLU A 1 221 ? 10.871 -39.765 23.139 1.00 51.81 221 GLU A C 1
ATOM 1690 O O . GLU A 1 221 ? 11.678 -40.584 22.699 1.00 51.81 221 GLU A O 1
ATOM 1695 N N . GLU A 1 222 ? 11.097 -39.111 24.281 1.00 47.47 222 GLU A N 1
ATOM 1696 C CA . GLU A 1 222 ? 12.039 -39.639 25.265 1.00 47.47 222 GLU A CA 1
ATOM 1697 C C . GLU A 1 222 ? 11.333 -39.860 26.604 1.00 47.47 222 GLU A C 1
ATOM 1699 O O . GLU A 1 222 ? 10.880 -38.950 27.301 1.00 47.47 222 GLU A O 1
ATOM 1704 N N . LYS A 1 223 ? 11.197 -41.151 26.895 1.00 43.84 223 LYS A N 1
ATOM 1705 C CA . LYS A 1 223 ? 10.632 -41.771 28.080 1.00 43.84 223 LYS A CA 1
ATOM 1706 C C . LYS A 1 223 ? 11.799 -42.320 28.902 1.00 43.84 223 LYS A C 1
ATOM 1708 O O . LYS A 1 223 ? 12.463 -43.244 28.448 1.00 43.84 223 LYS A O 1
ATOM 1713 N N . SER A 1 224 ? 11.989 -41.825 30.120 1.00 47.62 224 SER A N 1
ATOM 1714 C CA . SER A 1 224 ? 12.607 -42.566 31.235 1.00 47.62 224 SER A CA 1
ATOM 1715 C C . SER A 1 224 ? 12.141 -41.904 32.537 1.00 47.62 224 SER A C 1
ATOM 1717 O O . SER A 1 224 ? 12.317 -40.699 32.695 1.00 47.62 224 SER A O 1
ATOM 1719 N N . ASP A 1 225 ? 11.299 -42.565 33.340 1.00 43.16 225 ASP A N 1
ATOM 1720 C CA . ASP A 1 225 ? 11.700 -43.398 34.499 1.00 43.16 225 ASP A CA 1
ATOM 1721 C C . ASP A 1 225 ? 12.579 -42.611 35.488 1.00 43.16 225 ASP A C 1
ATOM 1723 O O . ASP A 1 225 ? 13.556 -41.995 35.090 1.00 43.16 225 ASP A O 1
ATOM 1727 N N . SER A 1 226 ? 12.389 -42.588 36.803 1.00 46.16 226 SER A N 1
ATOM 1728 C CA . SER A 1 226 ? 11.511 -43.267 37.761 1.00 46.16 226 SER A CA 1
ATOM 1729 C C . SER A 1 226 ? 12.051 -42.834 39.135 1.00 46.16 226 SER A C 1
ATOM 1731 O O . SER A 1 226 ? 13.268 -42.808 39.270 1.00 46.16 226 SER A O 1
ATOM 1733 N N . GLU A 1 227 ? 11.207 -42.520 40.119 1.00 50.91 227 GLU A N 1
ATOM 1734 C CA . GLU A 1 227 ? 11.451 -42.642 41.581 1.00 50.91 227 GLU A CA 1
ATOM 1735 C C . GLU A 1 227 ? 10.219 -42.022 42.265 1.00 50.91 227 GLU A C 1
ATOM 1737 O O . GLU A 1 227 ? 9.987 -40.818 42.204 1.00 50.91 227 GLU A O 1
ATOM 1742 N N . GLU A 1 228 ? 9.199 -42.801 42.622 1.00 44.00 228 GLU A N 1
ATOM 1743 C CA . GLU A 1 228 ? 9.104 -43.673 43.806 1.00 44.00 228 GLU A CA 1
ATOM 1744 C C . GLU A 1 228 ? 9.354 -42.919 45.123 1.00 44.00 228 GLU A C 1
ATOM 1746 O O . GLU A 1 228 ? 10.477 -42.615 45.508 1.00 44.00 228 GLU A O 1
ATOM 1751 N N . GLY A 1 229 ? 8.249 -42.616 45.805 1.00 44.62 229 GLY A N 1
ATOM 1752 C CA . GLY A 1 229 ? 8.197 -41.937 47.094 1.00 44.62 229 GLY A CA 1
ATOM 1753 C C . GLY A 1 229 ? 6.802 -42.055 47.708 1.00 44.62 229 GLY A C 1
ATOM 1754 O O . GLY A 1 229 ? 6.041 -41.093 47.747 1.00 44.62 229 GLY A O 1
ATOM 1755 N N . THR A 1 230 ? 6.463 -43.275 48.122 1.00 43.97 230 THR A N 1
ATOM 1756 C CA . THR A 1 230 ? 5.503 -43.651 49.181 1.00 43.97 230 THR A CA 1
ATOM 1757 C C . THR A 1 230 ? 5.719 -42.772 50.436 1.00 43.97 230 THR A C 1
ATOM 1759 O O . THR A 1 230 ? 6.834 -42.337 50.692 1.00 43.97 230 THR A O 1
ATOM 1762 N N . ASP A 1 231 ? 4.769 -42.441 51.315 1.00 46.66 231 ASP A N 1
ATOM 1763 C CA . ASP A 1 231 ? 3.525 -43.088 51.732 1.00 46.66 231 ASP A CA 1
ATOM 1764 C C . ASP A 1 231 ? 2.757 -42.167 52.723 1.00 46.66 231 ASP A C 1
ATOM 1766 O O . ASP A 1 231 ? 3.369 -41.308 53.359 1.00 46.66 231 ASP A O 1
ATOM 1770 N N . LYS A 1 232 ? 1.471 -42.495 52.950 1.00 50.72 232 LYS A N 1
ATOM 1771 C CA . LYS A 1 232 ? 0.573 -42.176 54.102 1.00 50.72 232 LYS A CA 1
ATOM 1772 C C . LYS A 1 232 ? 0.072 -40.731 54.312 1.00 50.72 232 LYS A C 1
ATOM 1774 O O . LYS A 1 232 ? 0.856 -39.818 54.509 1.00 50.72 232 LYS A O 1
ATOM 1779 N N . ALA A 1 233 ? -1.230 -40.413 54.230 1.00 50.28 233 ALA A N 1
ATOM 1780 C CA . ALA A 1 233 ? -2.467 -40.926 54.871 1.00 50.28 233 ALA A CA 1
ATOM 1781 C C . ALA A 1 233 ? -2.777 -40.311 56.254 1.00 50.28 233 ALA A C 1
ATOM 1783 O O . ALA A 1 233 ? -2.072 -40.607 57.207 1.00 50.28 233 ALA A O 1
ATOM 1784 N N . GLU A 1 234 ? -3.864 -39.526 56.330 1.00 53.09 234 GLU A N 1
ATOM 1785 C CA . GLU A 1 234 ? -4.908 -39.457 57.388 1.00 53.09 234 GLU A CA 1
ATOM 1786 C C . GLU A 1 234 ? -5.959 -38.398 56.929 1.00 53.09 234 GLU A C 1
ATOM 1788 O O . GLU A 1 234 ? -5.564 -37.310 56.517 1.00 53.09 234 GLU A O 1
ATOM 1793 N N . THR A 1 235 ? -7.240 -38.718 56.645 1.00 54.38 235 THR A N 1
ATOM 1794 C CA . THR A 1 235 ? -8.439 -38.706 57.548 1.00 54.38 235 THR A CA 1
ATOM 1795 C C . THR A 1 235 ? -8.522 -37.453 58.440 1.00 54.38 235 THR A C 1
ATOM 1797 O O . THR A 1 235 ? -7.520 -37.062 59.010 1.00 54.38 235 THR A O 1
ATOM 1800 N N . GLU A 1 236 ? -9.625 -36.732 58.671 1.00 47.34 236 GLU A N 1
ATOM 1801 C CA . GLU A 1 236 ? -11.079 -36.900 58.519 1.00 47.34 236 GLU A CA 1
ATOM 1802 C C . GLU A 1 236 ? -11.738 -35.511 58.805 1.00 47.34 236 GLU A C 1
ATOM 1804 O O . GLU A 1 236 ? -11.091 -34.664 59.414 1.00 47.34 236 GLU A O 1
ATOM 1809 N N . SER A 1 237 ? -12.997 -35.301 58.374 1.00 55.56 237 SER A N 1
ATOM 1810 C CA . SER A 1 237 ? -14.091 -34.447 58.940 1.00 55.56 237 SER A CA 1
ATOM 1811 C C . SER A 1 237 ? -13.761 -33.297 59.929 1.00 55.56 237 SER A C 1
ATOM 1813 O O . SER A 1 237 ? -13.111 -33.521 60.944 1.00 55.56 237 SER A O 1
ATOM 1815 N N . VAL A 1 238 ? -14.275 -32.064 59.785 1.00 52.44 238 VAL A N 1
ATOM 1816 C CA . VAL A 1 238 ? -15.686 -31.593 59.841 1.00 52.44 238 VAL A CA 1
ATOM 1817 C C . VAL A 1 238 ? -15.778 -30.210 59.192 1.00 52.44 238 VAL A C 1
ATOM 1819 O O . VAL A 1 238 ? -14.851 -29.402 59.425 1.00 52.44 238 VAL A O 1
#

pLDDT: mean 77.67, std 18.09, range [37.91, 98.44]

Foldseek 3Di:
DDDDDDDDDPDPPDPPPPPPVVVVVVVVVVVVVVVVVVVCVVVVVVVLQLQLLQLQQLVQLLLLLQLQLVLLVVVQAGAALQCRLVSSQVSSVVVVVVLLVVLVVVPPSSRSHDHDRSVFFAWSDPDPQTKGKAAANVRHGPGPVVPPDFPPAWGIWIDGDTDRSHYDHDDDDAAFDPDDRPNHGFAIWTDIRPWHDDSVPSTPTDGCHNPPPPPPDDDDDDDDDDDDDDDDDDDDDD